Protein AF-A0A730Q373-F1 (afdb_monomer_lite)

Structure (mmCIF, N/CA/C/O backbone):
data_AF-A0A730Q373-F1
#
_entry.id   AF-A0A730Q373-F1
#
loop_
_atom_site.group_PDB
_atom_site.id
_atom_site.type_symbol
_atom_site.label_atom_id
_atom_site.label_alt_id
_atom_site.label_comp_id
_atom_site.label_asym_id
_atom_site.label_entity_id
_atom_site.label_seq_id
_atom_site.pdbx_PDB_ins_code
_atom_site.Cartn_x
_atom_site.Cartn_y
_atom_site.Cartn_z
_atom_site.occupancy
_atom_site.B_iso_or_equiv
_atom_site.auth_seq_id
_atom_site.auth_comp_id
_atom_site.auth_asym_id
_atom_site.auth_atom_id
_atom_site.pdbx_PDB_model_num
ATOM 1 N N . MET A 1 1 ? 72.637 -16.470 -20.684 1.00 39.53 1 MET A N 1
ATOM 2 C CA . MET A 1 1 ? 71.348 -16.814 -21.322 1.00 39.53 1 MET A CA 1
ATOM 3 C C . MET A 1 1 ? 71.436 -16.464 -22.796 1.00 39.53 1 MET A C 1
ATOM 5 O O . MET A 1 1 ? 71.864 -15.363 -23.121 1.00 39.53 1 MET A O 1
ATOM 9 N N . SER A 1 2 ? 71.144 -17.442 -23.652 1.00 36.78 2 SER A N 1
ATOM 10 C CA . SER A 1 2 ? 71.250 -17.362 -25.112 1.00 36.78 2 SER A CA 1
ATOM 11 C C . SER A 1 2 ? 70.284 -16.313 -25.678 1.00 36.78 2 SER A C 1
ATOM 13 O O . SER A 1 2 ? 69.115 -16.296 -25.301 1.00 36.78 2 SER A O 1
ATOM 15 N N . LYS A 1 3 ? 70.794 -15.424 -26.538 1.00 35.88 3 LYS A N 1
ATOM 16 C CA . LYS A 1 3 ? 70.075 -14.342 -27.230 1.00 35.88 3 LYS A CA 1
ATOM 17 C C . LYS A 1 3 ? 69.963 -14.690 -28.706 1.00 35.88 3 LYS A C 1
ATOM 19 O O . LYS A 1 3 ? 71.023 -14.795 -29.292 1.00 35.88 3 LYS A O 1
ATOM 24 N N . HIS A 1 4 ? 68.757 -14.767 -29.271 1.00 31.19 4 HIS A N 1
ATOM 25 C CA . HIS A 1 4 ? 68.394 -14.645 -30.703 1.00 31.19 4 HIS A CA 1
ATOM 26 C C . HIS A 1 4 ? 66.845 -14.593 -30.744 1.00 31.19 4 HIS A C 1
ATOM 28 O O . HIS A 1 4 ? 66.231 -15.303 -29.957 1.00 31.19 4 HIS A O 1
ATOM 34 N N . ASN A 1 5 ? 66.086 -13.856 -31.560 1.00 30.64 5 ASN A N 1
ATOM 35 C CA . ASN A 1 5 ? 66.277 -12.854 -32.612 1.00 30.64 5 ASN A CA 1
ATOM 36 C C . ASN A 1 5 ? 64.919 -12.134 -32.765 1.00 30.64 5 ASN A C 1
ATOM 38 O O . ASN A 1 5 ? 63.885 -12.793 -32.664 1.00 30.64 5 ASN A O 1
ATOM 42 N N . LEU A 1 6 ? 64.893 -10.840 -33.096 1.00 29.59 6 LEU A N 1
ATOM 43 C CA . LEU A 1 6 ? 63.709 -10.246 -33.725 1.00 29.59 6 LEU A CA 1
ATOM 44 C C . LEU A 1 6 ? 64.159 -9.279 -34.819 1.00 29.59 6 LEU A C 1
ATOM 46 O O . LEU A 1 6 ? 64.870 -8.308 -34.572 1.00 29.59 6 LEU A O 1
ATOM 50 N N . ILE A 1 7 ? 63.815 -9.658 -36.046 1.00 37.28 7 ILE A N 1
ATOM 51 C CA . ILE A 1 7 ? 64.169 -8.996 -37.297 1.00 37.28 7 ILE A CA 1
ATOM 52 C C . ILE A 1 7 ? 63.225 -7.805 -37.478 1.00 37.28 7 ILE A C 1
ATOM 54 O O . ILE A 1 7 ? 62.007 -7.973 -37.479 1.00 37.28 7 ILE A O 1
ATOM 58 N N . ILE A 1 8 ? 63.796 -6.612 -37.636 1.00 33.34 8 ILE A N 1
ATOM 59 C CA . ILE A 1 8 ? 63.084 -5.379 -37.986 1.00 33.34 8 ILE A CA 1
ATOM 60 C C . ILE A 1 8 ? 63.134 -5.240 -39.509 1.00 33.34 8 ILE A C 1
ATOM 62 O O . ILE A 1 8 ? 64.217 -5.132 -40.079 1.00 33.34 8 ILE A O 1
ATOM 66 N N . TYR A 1 9 ? 61.972 -5.209 -40.161 1.00 29.92 9 TYR A N 1
ATOM 67 C CA . TYR A 1 9 ? 61.851 -4.758 -41.546 1.00 29.92 9 TYR A CA 1
ATOM 68 C C . TYR A 1 9 ? 61.413 -3.293 -41.557 1.00 29.92 9 TYR A C 1
ATOM 70 O O . TYR A 1 9 ? 60.279 -2.969 -41.214 1.00 29.92 9 TYR A O 1
ATOM 78 N N . SER A 1 10 ? 62.328 -2.409 -41.954 1.00 33.03 10 SER A N 1
ATOM 79 C CA . SER A 1 10 ? 62.002 -1.055 -42.393 1.00 33.03 10 SER A CA 1
ATOM 80 C C . SER A 1 10 ? 61.638 -1.079 -43.875 1.00 33.03 10 SER A C 1
ATOM 82 O O . SER A 1 10 ? 62.412 -1.614 -44.669 1.00 33.03 10 SER A O 1
ATOM 84 N N . LEU A 1 11 ? 60.560 -0.407 -44.270 1.00 32.47 11 LEU A N 1
ATOM 85 C CA . LEU A 1 11 ? 60.470 0.167 -45.609 1.00 32.47 11 LEU A CA 1
ATOM 86 C C . LEU A 1 11 ? 59.965 1.608 -45.497 1.00 32.47 11 LEU A C 1
ATOM 88 O O . LEU A 1 11 ? 58.827 1.858 -45.109 1.00 32.47 11 LEU A O 1
ATOM 92 N N . LEU A 1 12 ? 60.864 2.542 -45.817 1.00 33.34 12 LEU A N 1
ATOM 93 C CA . LEU A 1 12 ? 60.546 3.921 -46.169 1.00 33.34 12 LEU A CA 1
ATOM 94 C C . LEU A 1 12 ? 59.634 3.937 -47.398 1.00 33.34 12 LEU A C 1
ATOM 96 O O . LEU A 1 12 ? 59.915 3.200 -48.338 1.00 33.34 12 LEU A O 1
ATOM 100 N N . LEU A 1 13 ? 58.676 4.865 -47.452 1.00 34.31 13 LEU A N 1
ATOM 101 C CA . LEU A 1 13 ? 58.232 5.482 -48.704 1.00 34.31 13 LEU A CA 1
ATOM 102 C C . LEU A 1 13 ? 57.743 6.915 -48.449 1.00 34.31 13 LEU A C 1
ATOM 104 O O . LEU A 1 13 ? 57.176 7.236 -47.408 1.00 34.31 13 LEU A O 1
ATOM 108 N N . ALA A 1 14 ? 58.101 7.767 -49.402 1.00 34.19 14 ALA A N 1
ATOM 109 C CA . ALA A 1 14 ? 58.243 9.211 -49.327 1.00 34.19 14 ALA A CA 1
ATOM 110 C C . ALA A 1 14 ? 56.925 10.000 -49.262 1.00 34.19 14 ALA A C 1
ATOM 112 O O . ALA A 1 14 ? 55.920 9.629 -49.863 1.00 34.19 14 ALA A O 1
ATOM 113 N N . ALA A 1 15 ? 56.984 11.151 -48.588 1.00 36.12 15 ALA A N 1
ATOM 114 C CA . ALA A 1 15 ? 55.964 12.188 -48.629 1.00 36.12 15 ALA A CA 1
ATOM 115 C C . ALA A 1 15 ? 56.022 12.954 -49.962 1.00 36.12 15 ALA A C 1
ATOM 117 O O . ALA A 1 15 ? 57.090 13.408 -50.373 1.00 36.12 15 ALA A O 1
ATOM 118 N N . VAL A 1 16 ? 54.866 13.150 -50.597 1.00 37.00 16 VAL A N 1
ATOM 119 C CA . VAL A 1 16 ? 54.674 14.125 -51.679 1.00 37.00 16 VAL A CA 1
ATOM 120 C C . VAL A 1 16 ? 53.566 15.084 -51.235 1.00 37.00 16 VAL A C 1
ATOM 122 O O . VAL A 1 16 ? 52.474 14.613 -50.912 1.00 37.00 16 VAL A O 1
ATOM 125 N N . PRO A 1 17 ? 53.802 16.407 -51.178 1.00 36.94 17 PRO A N 1
ATOM 126 C CA . PRO A 1 17 ? 52.740 17.366 -50.916 1.00 36.94 17 PRO A CA 1
ATOM 127 C C . PRO A 1 17 ? 51.904 17.546 -52.188 1.00 36.94 17 PRO A C 1
ATOM 129 O O . PRO A 1 17 ? 52.419 17.962 -53.224 1.00 36.94 17 PRO A O 1
ATOM 132 N N . ILE A 1 18 ? 50.610 17.234 -52.115 1.00 34.47 18 ILE A N 1
ATOM 133 C CA . ILE A 1 18 ? 49.655 17.608 -53.161 1.00 34.47 18 ILE A CA 1
ATOM 134 C C . ILE A 1 18 ? 49.124 18.993 -52.793 1.00 34.47 18 ILE A C 1
ATOM 136 O O . ILE A 1 18 ? 48.268 19.139 -51.923 1.00 34.47 18 ILE A O 1
ATOM 140 N N . SER A 1 19 ? 49.681 20.017 -53.430 1.00 36.34 19 SER A N 1
ATOM 141 C CA . SER A 1 19 ? 49.169 21.384 -53.394 1.00 36.34 19 SER A CA 1
ATOM 142 C C . SER A 1 19 ? 47.856 21.438 -54.176 1.00 36.34 19 SER A C 1
ATOM 144 O O . SER A 1 19 ? 47.853 21.183 -55.379 1.00 36.34 19 SER A O 1
ATOM 146 N N . VAL A 1 20 ? 46.745 21.784 -53.525 1.00 34.41 20 VAL A N 1
ATOM 147 C CA . VAL A 1 20 ? 45.500 22.131 -54.224 1.00 34.41 20 VAL A CA 1
ATOM 148 C C . VAL A 1 20 ? 45.432 23.652 -54.320 1.00 34.41 20 VAL A C 1
ATOM 150 O O . VAL A 1 20 ? 45.355 24.345 -53.308 1.00 34.41 20 VAL A O 1
ATOM 153 N N . SER A 1 21 ? 45.523 24.151 -55.554 1.00 31.95 21 SER A N 1
ATOM 154 C CA . SER A 1 21 ? 45.349 25.561 -55.904 1.00 31.95 21 SER A CA 1
ATOM 155 C C . SER A 1 21 ? 43.896 25.972 -55.672 1.00 31.95 21 SER A C 1
ATOM 157 O O . SER A 1 21 ? 42.985 25.336 -56.201 1.00 31.95 21 SER A O 1
ATOM 159 N N . ALA A 1 22 ? 43.675 27.026 -54.888 1.00 35.75 22 ALA A N 1
ATOM 160 C CA . ALA A 1 22 ? 42.390 27.703 -54.800 1.00 35.75 22 ALA A CA 1
ATOM 161 C C . ALA A 1 22 ? 42.403 28.879 -55.784 1.00 35.75 22 ALA A C 1
ATOM 163 O O . ALA A 1 22 ? 42.869 29.964 -55.445 1.00 35.75 22 ALA A O 1
ATOM 164 N N . ASP A 1 23 ? 41.903 28.660 -57.002 1.00 30.81 23 ASP A N 1
ATOM 165 C CA . ASP A 1 23 ? 41.623 29.756 -57.927 1.00 30.81 23 ASP A CA 1
ATOM 166 C C . ASP A 1 23 ? 40.300 30.420 -57.540 1.00 30.81 23 ASP A C 1
ATOM 168 O O . ASP A 1 23 ? 39.210 29.856 -57.661 1.00 30.81 23 ASP A O 1
ATOM 172 N N . SER A 1 24 ? 40.410 31.651 -57.052 1.00 37.41 24 SER A N 1
ATOM 173 C CA . SER A 1 24 ? 39.290 32.555 -56.840 1.00 37.41 24 SER A CA 1
ATOM 174 C C . SER A 1 24 ? 38.802 33.102 -58.182 1.00 37.41 24 SER A C 1
ATOM 176 O O . SER A 1 24 ? 39.484 33.913 -58.808 1.00 37.41 24 SER A O 1
ATOM 178 N N . SER A 1 25 ? 37.588 32.743 -58.594 1.00 32.78 25 SER A N 1
ATOM 179 C CA . SER A 1 25 ? 36.822 33.578 -59.519 1.00 32.78 25 SER A CA 1
ATOM 180 C C . SER A 1 25 ? 35.356 33.626 -59.100 1.00 32.78 25 SER A C 1
ATOM 182 O O . SER A 1 25 ? 34.626 32.639 -59.081 1.00 32.78 25 SER A O 1
ATOM 184 N N . THR A 1 26 ? 34.941 34.817 -58.687 1.00 41.09 26 THR A N 1
ATOM 185 C CA . THR A 1 26 ? 33.552 35.204 -58.477 1.00 41.09 26 THR A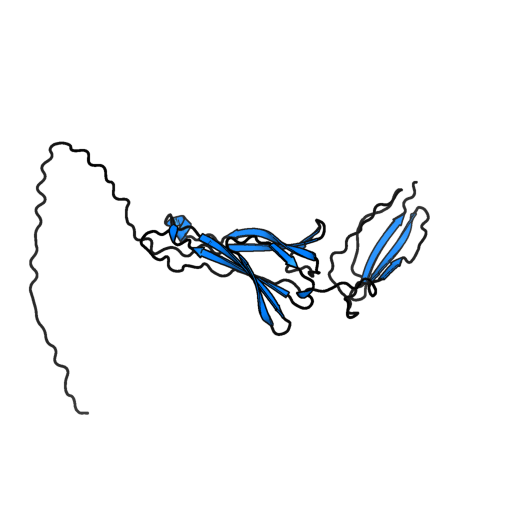 CA 1
ATOM 186 C C . THR A 1 26 ? 32.884 35.409 -59.830 1.00 41.09 26 THR A C 1
ATOM 188 O O . THR A 1 26 ? 33.284 36.314 -60.559 1.00 41.09 26 THR A O 1
ATOM 191 N N . THR A 1 27 ? 31.852 34.631 -60.157 1.00 34.78 27 THR A N 1
ATOM 192 C CA . THR A 1 27 ? 30.694 35.094 -60.947 1.00 34.78 27 THR A CA 1
ATOM 193 C C . THR A 1 27 ? 29.523 34.101 -60.869 1.00 34.78 27 THR A C 1
ATOM 195 O O . THR A 1 27 ? 29.624 32.956 -61.286 1.00 34.78 27 THR A O 1
ATOM 198 N N . SER A 1 28 ? 28.395 34.618 -60.370 1.00 32.25 28 SER A N 1
ATOM 199 C CA . SER A 1 28 ? 27.025 34.352 -60.842 1.00 32.25 28 SER A CA 1
ATOM 200 C C . SER A 1 28 ? 26.337 33.008 -60.534 1.00 32.25 28 SER A C 1
ATOM 202 O O . SER A 1 28 ? 26.350 32.070 -61.318 1.00 32.25 28 SER A O 1
ATOM 204 N N . ALA A 1 29 ? 25.608 33.027 -59.413 1.00 42.91 29 ALA A N 1
ATOM 205 C CA . ALA A 1 29 ? 24.227 32.560 -59.225 1.00 42.91 29 ALA A CA 1
ATOM 206 C C . ALA A 1 29 ? 23.748 31.277 -59.943 1.00 42.91 29 ALA A C 1
ATOM 208 O O . ALA A 1 29 ? 23.278 31.315 -61.077 1.00 42.91 29 ALA A O 1
ATOM 209 N N . ALA A 1 30 ? 23.649 30.194 -59.169 1.00 33.09 30 ALA A N 1
ATOM 210 C CA . ALA A 1 30 ? 22.553 29.237 -59.284 1.00 33.09 30 ALA A CA 1
ATOM 211 C C . ALA A 1 30 ? 22.168 28.755 -57.879 1.00 33.09 30 ALA A C 1
ATOM 213 O O . ALA A 1 30 ? 22.944 28.113 -57.175 1.00 33.09 30 ALA A O 1
ATOM 214 N N . THR A 1 31 ? 20.965 29.127 -57.461 1.00 44.09 31 THR A N 1
ATOM 215 C CA . THR A 1 31 ? 20.289 28.666 -56.254 1.00 44.09 31 THR A CA 1
ATOM 216 C C . THR A 1 31 ? 20.167 27.144 -56.299 1.00 44.09 31 THR A C 1
ATOM 218 O O . THR A 1 31 ? 19.341 26.615 -57.036 1.00 44.09 31 THR A O 1
ATOM 221 N N . VAL A 1 32 ? 20.966 26.429 -55.509 1.00 35.38 32 VAL A N 1
ATOM 222 C CA . VAL A 1 32 ? 20.708 25.021 -55.192 1.00 35.38 32 VAL A CA 1
ATOM 223 C C . VAL A 1 32 ? 20.712 24.903 -53.682 1.00 35.38 32 VAL A C 1
ATOM 225 O O . VAL A 1 32 ? 21.749 24.842 -53.026 1.00 35.38 32 VAL A O 1
ATOM 228 N N . GLY A 1 33 ? 19.502 24.964 -53.132 1.00 43.38 33 GLY A N 1
ATOM 229 C CA . GLY A 1 33 ? 19.251 24.640 -51.746 1.00 43.38 33 GLY A CA 1
ATOM 230 C C . GLY A 1 33 ? 19.609 23.185 -51.500 1.00 43.38 33 GLY A C 1
ATOM 231 O O . GLY A 1 33 ? 18.950 22.290 -52.010 1.00 43.38 33 GLY A O 1
ATOM 232 N N . MET A 1 34 ? 20.640 22.966 -50.702 1.00 39.22 34 MET A N 1
ATOM 233 C CA . MET A 1 34 ? 20.698 21.844 -49.781 1.00 39.22 34 MET A CA 1
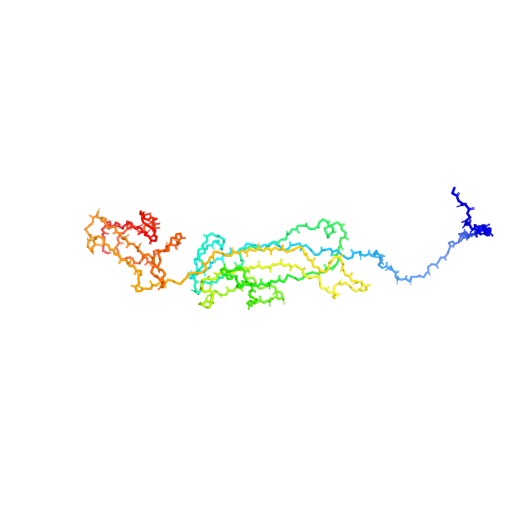ATOM 234 C C . MET A 1 34 ? 21.734 22.218 -48.730 1.00 39.22 34 MET A C 1
ATOM 236 O O . MET A 1 34 ? 22.914 21.901 -48.845 1.00 39.22 34 MET A O 1
ATOM 240 N N . PHE A 1 35 ? 21.302 22.966 -47.713 1.00 35.03 35 PHE A N 1
ATOM 241 C CA . PHE A 1 35 ? 22.013 22.910 -46.445 1.00 35.03 35 PHE A CA 1
ATOM 242 C C . PHE A 1 35 ? 21.862 21.469 -45.971 1.00 35.03 35 PHE A C 1
ATOM 244 O O . PHE A 1 35 ? 20.800 21.083 -45.486 1.00 35.03 35 PHE A O 1
ATOM 251 N N . SER A 1 36 ? 22.888 20.650 -46.196 1.00 37.78 36 SER A N 1
ATOM 252 C CA . SER A 1 36 ? 23.023 19.393 -45.476 1.00 37.78 36 SER A CA 1
ATOM 253 C C . SER A 1 36 ? 22.862 19.726 -43.992 1.00 37.78 36 SER A C 1
ATOM 255 O O . SER A 1 36 ? 23.576 20.614 -43.509 1.00 37.78 36 SER A O 1
ATOM 257 N N . PRO A 1 37 ? 21.935 19.079 -43.263 1.00 44.06 37 PRO A N 1
ATOM 258 C CA . PRO A 1 37 ? 21.942 19.177 -41.815 1.00 44.06 37 PRO A CA 1
ATOM 259 C C . PRO A 1 37 ? 23.350 18.790 -41.356 1.00 44.06 37 PRO A C 1
ATOM 261 O O . PRO A 1 37 ? 23.926 17.869 -41.948 1.00 44.06 37 PRO A O 1
ATOM 264 N N . PRO A 1 38 ? 23.946 19.467 -40.363 1.00 43.09 38 PRO A N 1
ATOM 265 C CA . PRO A 1 38 ? 25.192 18.984 -39.805 1.00 43.09 38 PRO A CA 1
ATOM 266 C C . PRO A 1 38 ? 24.934 17.563 -39.298 1.00 43.09 38 PRO A C 1
ATOM 268 O O . PRO A 1 38 ? 24.249 17.363 -38.300 1.00 43.09 38 PRO A O 1
ATOM 271 N N . THR A 1 39 ? 25.463 16.561 -39.999 1.00 48.16 39 THR A N 1
ATOM 272 C CA . THR A 1 39 ? 25.640 15.214 -39.463 1.00 48.16 39 THR A CA 1
ATOM 273 C C . THR A 1 39 ? 26.757 15.302 -38.436 1.00 48.16 39 THR A C 1
ATOM 275 O O . THR A 1 39 ? 27.889 14.894 -38.690 1.00 48.16 39 THR A O 1
ATOM 278 N N . ALA A 1 40 ? 26.463 15.909 -37.289 1.00 46.19 40 ALA A N 1
ATOM 279 C CA . ALA A 1 40 ? 27.188 15.572 -36.085 1.00 46.19 40 ALA A CA 1
ATOM 280 C C . ALA A 1 40 ? 26.736 14.147 -35.730 1.00 46.19 40 ALA A C 1
ATOM 282 O O . ALA A 1 40 ? 25.534 13.929 -35.562 1.00 46.19 40 ALA A O 1
ATOM 283 N N . PRO A 1 41 ? 27.637 13.153 -35.696 1.00 44.59 41 PRO A N 1
ATOM 284 C CA . PRO A 1 41 ? 27.272 11.837 -35.208 1.00 44.59 41 PRO A CA 1
ATOM 285 C C . PRO A 1 41 ? 26.920 11.991 -33.725 1.00 44.59 41 PRO A C 1
ATOM 287 O O . PRO A 1 41 ? 27.812 12.177 -32.898 1.00 44.59 41 PRO A O 1
ATOM 290 N N . SER A 1 42 ? 25.626 11.968 -33.397 1.00 50.09 42 SER A N 1
ATOM 291 C CA . SER A 1 42 ? 25.191 11.748 -32.020 1.00 50.09 42 SER A CA 1
ATOM 292 C C . SER A 1 42 ? 25.697 10.361 -31.632 1.00 50.09 42 SER A C 1
ATOM 294 O O . SER A 1 42 ? 25.291 9.350 -32.210 1.00 50.09 42 SER A O 1
ATOM 296 N N . VAL A 1 43 ? 26.657 10.304 -30.711 1.00 53.53 43 VAL A N 1
ATOM 297 C CA . VAL A 1 43 ? 26.976 9.076 -29.980 1.00 53.53 43 VAL A CA 1
ATOM 298 C C . VAL A 1 43 ? 25.801 8.860 -29.035 1.00 53.53 43 VAL A C 1
ATOM 300 O O . VAL A 1 43 ? 25.830 9.368 -27.925 1.00 53.53 43 VAL A O 1
ATOM 303 N N . GLY A 1 44 ? 24.721 8.258 -29.549 1.00 56.94 44 GLY A N 1
ATOM 304 C CA . GLY A 1 44 ? 23.375 8.428 -29.001 1.00 56.94 44 GLY A CA 1
ATOM 305 C C . GLY A 1 44 ? 23.297 8.458 -27.476 1.00 56.94 44 GLY A C 1
ATOM 306 O O . GLY A 1 44 ? 23.875 7.609 -26.800 1.00 56.94 44 GLY A O 1
ATOM 307 N N . HIS A 1 45 ? 22.607 9.470 -26.959 1.00 68.12 45 HIS A N 1
ATOM 308 C CA . HIS A 1 45 ? 22.637 9.824 -25.544 1.00 68.12 45 HIS A CA 1
ATOM 309 C C . HIS A 1 45 ? 21.930 8.784 -24.668 1.00 68.12 45 HIS A C 1
ATOM 311 O O . HIS A 1 45 ? 20.945 8.160 -25.075 1.00 68.12 45 HIS A O 1
ATOM 317 N N . ARG A 1 46 ? 22.424 8.607 -23.435 1.00 75.38 46 ARG A N 1
ATOM 318 C CA . ARG A 1 46 ? 21.740 7.785 -22.432 1.00 75.38 46 ARG A CA 1
ATOM 319 C C . ARG A 1 46 ? 20.394 8.435 -22.104 1.00 75.38 46 ARG A C 1
ATOM 321 O O . ARG A 1 46 ? 20.386 9.596 -21.708 1.00 75.38 46 ARG A O 1
ATOM 328 N N . PRO A 1 47 ? 19.266 7.708 -22.168 1.00 79.75 47 PRO A N 1
ATOM 329 C CA . PRO A 1 47 ? 18.000 8.249 -21.699 1.00 79.75 47 PRO A CA 1
ATOM 330 C C . PRO A 1 47 ? 18.096 8.709 -20.244 1.00 79.75 47 PRO A C 1
ATOM 332 O O . PRO A 1 47 ? 18.639 7.990 -19.402 1.00 79.75 47 PRO A O 1
ATOM 335 N N . SER A 1 48 ? 17.514 9.872 -19.941 1.00 83.69 48 SER A N 1
ATOM 336 C CA . SER A 1 48 ? 17.373 10.356 -18.560 1.00 83.69 48 SER A CA 1
ATOM 337 C C . SER A 1 48 ? 16.759 9.284 -17.656 1.00 83.69 48 SER A C 1
ATOM 339 O O . SER A 1 48 ? 15.854 8.566 -18.083 1.00 83.69 48 SER A O 1
ATOM 341 N N . SER A 1 49 ? 17.221 9.172 -16.413 1.00 87.75 49 SER A N 1
ATOM 342 C CA . SER A 1 49 ? 16.674 8.196 -15.464 1.00 87.75 49 SER A CA 1
ATOM 343 C C . SER A 1 49 ? 15.324 8.674 -14.924 1.00 87.75 49 SER A C 1
ATOM 345 O O . SER A 1 49 ? 15.243 9.813 -14.450 1.00 87.75 49 SER A O 1
ATOM 347 N N . PRO A 1 50 ? 14.257 7.858 -14.985 1.00 89.38 50 PRO A N 1
ATOM 348 C CA . PRO A 1 50 ? 12.970 8.241 -14.425 1.00 89.38 50 PRO A CA 1
ATOM 349 C C . PRO A 1 50 ? 13.052 8.281 -12.897 1.00 89.38 50 PRO A C 1
ATOM 351 O O . PRO A 1 50 ? 13.746 7.483 -12.273 1.00 89.38 50 PRO A O 1
ATOM 354 N N . LEU A 1 51 ? 12.300 9.194 -12.295 1.00 88.69 51 LEU A N 1
ATOM 355 C CA . LEU A 1 51 ? 12.043 9.235 -10.860 1.00 88.69 51 LEU A CA 1
ATOM 356 C C . LEU A 1 51 ? 10.549 9.070 -10.635 1.00 88.69 51 LEU A C 1
ATOM 358 O O . LEU A 1 51 ? 9.732 9.562 -11.417 1.00 88.69 51 LEU A O 1
ATOM 362 N N . SER A 1 52 ? 10.184 8.398 -9.555 1.00 88.75 52 SER A N 1
ATOM 363 C CA . SER A 1 52 ? 8.784 8.297 -9.169 1.00 88.75 52 SER A CA 1
ATOM 364 C C . SER A 1 52 ? 8.620 8.020 -7.690 1.00 88.75 52 SER A C 1
ATOM 366 O O . SER A 1 52 ? 9.291 7.130 -7.158 1.00 88.75 52 SER A O 1
ATOM 368 N N . ASP A 1 53 ? 7.623 8.668 -7.108 1.00 89.06 53 ASP A N 1
ATOM 369 C CA . ASP A 1 53 ? 7.103 8.321 -5.792 1.00 89.06 53 ASP A CA 1
ATOM 370 C C . ASP A 1 53 ? 5.767 7.603 -5.945 1.00 89.06 53 ASP A C 1
ATOM 372 O O . ASP A 1 53 ? 4.989 7.917 -6.854 1.00 89.06 53 ASP A O 1
ATOM 376 N N . TYR A 1 54 ? 5.488 6.671 -5.035 1.00 92.62 54 TYR A N 1
ATOM 377 C CA . TYR A 1 54 ? 4.256 5.889 -5.019 1.00 92.62 54 TYR A CA 1
ATOM 378 C C . TYR A 1 54 ? 3.430 6.121 -3.759 1.00 92.62 54 TYR A C 1
ATOM 380 O O . TYR A 1 54 ? 3.947 6.227 -2.642 1.00 92.62 54 TYR A O 1
ATOM 388 N N . GLU A 1 55 ? 2.119 6.120 -3.949 1.00 93.94 55 GLU A N 1
ATOM 389 C CA . GLU A 1 55 ? 1.120 6.148 -2.896 1.00 93.94 55 GLU A CA 1
ATOM 390 C C . GLU A 1 55 ? 0.165 4.959 -3.016 1.00 93.94 55 GLU A C 1
ATOM 392 O O . GLU A 1 55 ? -0.068 4.409 -4.092 1.00 93.94 55 GLU A O 1
ATOM 397 N N . LEU A 1 56 ? -0.362 4.555 -1.870 1.00 93.00 56 LEU A N 1
ATOM 398 C CA . LEU A 1 56 ? -1.437 3.594 -1.718 1.00 93.00 56 LEU A CA 1
ATOM 399 C C . LEU A 1 56 ? -2.734 4.371 -1.549 1.00 93.00 56 LEU A C 1
ATOM 401 O O . LEU A 1 56 ? -2.845 5.182 -0.628 1.00 93.00 56 LEU A O 1
ATOM 405 N N . GLU A 1 57 ? -3.700 4.097 -2.414 1.00 91.19 57 GLU A N 1
ATOM 406 C CA . GLU A 1 57 ? -5.029 4.684 -2.385 1.00 91.19 57 GLU A CA 1
ATOM 407 C C . GLU A 1 57 ? -6.089 3.626 -2.058 1.00 91.19 57 GLU A C 1
ATOM 409 O O . GLU A 1 57 ? -6.138 2.556 -2.666 1.00 91.19 57 GLU A O 1
ATOM 414 N N . LEU A 1 58 ? -6.984 3.940 -1.122 1.00 87.88 58 LEU A N 1
ATOM 415 C CA . LEU A 1 58 ? -8.224 3.195 -0.908 1.00 87.88 58 LEU A CA 1
ATOM 416 C C . LEU A 1 58 ? -9.355 4.167 -0.594 1.00 87.88 58 LEU A C 1
ATOM 418 O O . LEU A 1 58 ? -9.263 4.923 0.369 1.00 87.88 58 LEU A O 1
ATOM 422 N N . ASN A 1 59 ? -10.437 4.133 -1.375 1.00 83.56 59 ASN A N 1
ATOM 423 C CA . ASN A 1 59 ? -11.616 4.985 -1.170 1.00 83.56 59 ASN A CA 1
ATOM 424 C C . ASN A 1 59 ? -11.278 6.491 -1.049 1.00 83.56 59 ASN A C 1
ATOM 426 O O . ASN A 1 59 ? -11.844 7.188 -0.209 1.00 83.56 59 ASN A O 1
ATOM 430 N N . GLY A 1 60 ? -10.334 6.989 -1.859 1.00 78.00 60 GLY A N 1
ATOM 431 C CA . GLY A 1 60 ? -9.895 8.390 -1.836 1.00 78.00 60 GLY A CA 1
ATOM 432 C C . GLY A 1 60 ? -8.976 8.764 -0.666 1.00 78.00 60 GLY A C 1
ATOM 433 O O . GLY A 1 60 ? -8.752 9.950 -0.421 1.00 78.00 60 GLY A O 1
ATOM 434 N N . VAL A 1 61 ? -8.453 7.777 0.068 1.00 79.56 61 VAL A N 1
ATOM 435 C CA . VAL A 1 61 ? -7.475 7.955 1.150 1.00 79.56 61 VAL A CA 1
ATOM 436 C C . VAL A 1 61 ? -6.102 7.524 0.678 1.00 79.56 61 VAL A C 1
ATOM 438 O O . VAL A 1 61 ? -5.962 6.410 0.187 1.00 79.56 61 VAL A O 1
ATOM 441 N N . TYR A 1 62 ? -5.100 8.370 0.911 1.00 85.44 62 TYR A N 1
ATOM 442 C CA . TYR A 1 62 ? -3.748 8.196 0.387 1.00 85.44 62 TYR A CA 1
ATOM 443 C C . TYR A 1 62 ? -2.715 8.008 1.503 1.00 85.44 62 TYR A C 1
ATOM 445 O O . TYR A 1 62 ? -2.816 8.616 2.573 1.00 85.44 62 TYR A O 1
ATOM 453 N N . GLY A 1 63 ? -1.684 7.212 1.234 1.00 85.62 63 GLY A N 1
ATOM 454 C CA . GLY A 1 63 ? -0.504 7.081 2.086 1.00 85.62 63 GLY A CA 1
ATOM 455 C C . GLY A 1 63 ? 0.724 6.645 1.296 1.00 85.62 63 GLY A C 1
ATOM 456 O O . GLY A 1 63 ? 0.606 5.883 0.345 1.00 85.62 63 GLY A O 1
ATOM 457 N N . TYR A 1 64 ? 1.917 7.111 1.671 1.00 88.25 64 TYR A N 1
ATOM 458 C CA . TYR A 1 64 ? 3.154 6.741 0.971 1.00 88.25 64 TYR A CA 1
ATOM 459 C C . TYR A 1 64 ? 3.404 5.230 1.021 1.00 88.25 64 TYR A C 1
ATOM 461 O O . TYR A 1 64 ? 3.406 4.632 2.101 1.00 88.25 64 TYR A O 1
ATOM 469 N N . ALA A 1 65 ? 3.683 4.622 -0.131 1.00 87.88 65 ALA A N 1
ATOM 470 C CA . ALA A 1 65 ? 3.809 3.171 -0.275 1.00 87.88 65 ALA A CA 1
ATOM 471 C C . ALA A 1 65 ? 4.922 2.546 0.595 1.00 87.88 65 ALA A C 1
ATOM 473 O O . ALA A 1 65 ? 4.797 1.413 1.061 1.00 87.88 65 ALA A O 1
ATOM 474 N N . GLU A 1 66 ? 5.988 3.301 0.868 1.00 86.56 66 GLU A N 1
ATOM 475 C CA . GLU A 1 66 ? 7.124 2.863 1.694 1.00 86.56 66 GLU A CA 1
ATOM 476 C C . GLU A 1 66 ? 6.847 2.925 3.202 1.00 86.56 66 GLU A C 1
ATOM 478 O O . GLU A 1 66 ? 7.550 2.295 3.999 1.00 86.56 66 GLU A O 1
ATOM 483 N N . SER A 1 67 ? 5.838 3.699 3.613 1.00 85.75 67 SER A N 1
ATOM 484 C CA . SER A 1 67 ? 5.511 3.952 5.024 1.00 85.75 67 SER A CA 1
ATOM 485 C C . SER A 1 67 ? 4.230 3.254 5.473 1.00 85.75 67 SER A C 1
ATOM 487 O O . SER A 1 67 ? 4.116 2.886 6.641 1.00 85.75 67 SER A O 1
ATOM 489 N N . TYR A 1 68 ? 3.284 3.046 4.559 1.00 86.50 68 TYR A N 1
ATOM 490 C CA . TYR A 1 68 ? 1.965 2.492 4.846 1.00 86.50 68 TYR A CA 1
ATOM 491 C C . TYR A 1 68 ? 1.923 0.994 4.552 1.00 86.50 68 TYR A C 1
ATOM 493 O O . TYR A 1 68 ? 2.609 0.503 3.658 1.00 86.50 68 TYR A O 1
ATOM 501 N N . ILE A 1 69 ? 1.121 0.258 5.325 1.00 90.25 69 ILE A N 1
ATOM 502 C CA . ILE A 1 69 ? 0.923 -1.176 5.110 1.00 90.25 69 ILE A CA 1
ATOM 503 C C . ILE A 1 69 ? -0.142 -1.367 4.021 1.00 90.25 69 ILE A C 1
ATOM 505 O O . ILE A 1 69 ? -1.297 -1.001 4.252 1.00 90.25 69 ILE A O 1
ATOM 509 N N . PRO A 1 70 ? 0.210 -1.948 2.862 1.00 92.56 70 PRO A N 1
ATOM 510 C CA . PRO A 1 70 ? -0.764 -2.250 1.828 1.00 92.56 70 PRO A CA 1
ATOM 511 C C . PRO A 1 70 ? -1.710 -3.375 2.257 1.00 92.56 70 PRO A C 1
ATOM 513 O O . PRO A 1 70 ? -1.298 -4.356 2.886 1.00 92.56 70 PRO A O 1
ATOM 516 N N . ILE A 1 71 ? -2.975 -3.252 1.863 1.00 91.56 71 ILE A N 1
ATOM 517 C CA . ILE A 1 71 ? -3.998 -4.292 2.008 1.00 91.56 71 ILE A CA 1
ATOM 518 C C . ILE A 1 71 ? -4.642 -4.578 0.645 1.00 91.56 71 ILE A C 1
ATOM 520 O O . ILE A 1 71 ? -4.664 -3.689 -0.211 1.00 91.56 71 ILE A O 1
ATOM 524 N N . PRO A 1 72 ? -5.178 -5.791 0.423 1.00 93.94 72 PRO A N 1
ATOM 525 C CA . PRO A 1 72 ? -5.892 -6.106 -0.809 1.00 93.94 72 PRO A CA 1
ATOM 526 C C . PRO A 1 72 ? -6.995 -5.094 -1.136 1.00 93.94 72 PRO A C 1
ATOM 528 O O . PRO A 1 72 ? -7.733 -4.658 -0.251 1.00 93.94 72 PRO A O 1
ATOM 531 N N . GLY A 1 73 ? -7.094 -4.730 -2.414 1.00 93.00 73 GLY A N 1
ATOM 532 C CA . GLY A 1 73 ? -8.021 -3.722 -2.932 1.00 93.00 73 GLY A CA 1
ATOM 533 C C . GLY A 1 73 ? -7.462 -2.296 -2.982 1.00 93.00 73 GLY A C 1
ATOM 534 O O . GLY A 1 73 ? -8.068 -1.450 -3.632 1.00 93.00 73 GLY A O 1
ATOM 535 N N . MET A 1 74 ? -6.313 -2.019 -2.352 1.00 94.50 74 MET A N 1
ATOM 536 C CA . MET A 1 74 ? -5.613 -0.741 -2.530 1.00 94.50 74 MET A CA 1
ATOM 537 C C . MET A 1 74 ? -5.071 -0.598 -3.955 1.00 94.50 74 MET A C 1
ATOM 539 O O . MET A 1 74 ? -4.511 -1.543 -4.513 1.00 94.50 74 MET A O 1
ATOM 543 N N . LEU A 1 75 ? -5.180 0.607 -4.508 1.00 96.00 75 LEU A N 1
ATOM 544 C CA . LEU A 1 75 ? -4.497 1.010 -5.729 1.00 96.00 75 LEU A CA 1
ATOM 545 C C . LEU A 1 75 ? -3.117 1.562 -5.357 1.00 96.00 75 LEU A C 1
ATOM 547 O O . LEU A 1 75 ? -3.013 2.562 -4.653 1.00 96.00 75 LEU A O 1
ATOM 551 N N . LEU A 1 76 ? -2.055 0.912 -5.815 1.00 95.62 76 LEU A N 1
ATOM 552 C CA . LEU A 1 76 ? -0.698 1.438 -5.748 1.00 95.62 76 LEU A CA 1
ATOM 553 C C . LEU A 1 76 ? -0.459 2.256 -7.012 1.00 95.62 76 LEU A C 1
ATOM 555 O O . LEU A 1 76 ? -0.421 1.686 -8.099 1.00 95.62 76 LEU A O 1
ATOM 559 N N . LYS A 1 77 ? -0.295 3.572 -6.883 1.00 94.75 77 LYS A N 1
ATOM 560 C CA . LYS A 1 77 ? -0.097 4.459 -8.033 1.00 94.75 77 LYS A CA 1
ATOM 561 C C . LYS A 1 77 ? 0.993 5.492 -7.804 1.00 94.75 77 LYS A C 1
ATOM 563 O O . LYS A 1 77 ? 1.318 5.806 -6.659 1.00 94.75 77 LYS A O 1
ATOM 568 N N . SER A 1 78 ? 1.559 6.038 -8.876 1.00 92.62 78 SER A N 1
ATOM 569 C CA . SER A 1 78 ? 2.528 7.121 -8.725 1.00 92.62 78 SER A CA 1
ATOM 570 C C . SER A 1 78 ? 1.844 8.425 -8.317 1.00 92.62 78 SER A C 1
ATOM 572 O O . SER A 1 78 ? 0.858 8.848 -8.918 1.00 92.62 78 SER A O 1
ATOM 574 N N . ARG A 1 79 ? 2.410 9.081 -7.303 1.00 87.50 79 ARG A N 1
ATOM 575 C CA . ARG A 1 79 ? 2.020 10.426 -6.863 1.00 87.50 79 ARG A CA 1
ATOM 576 C C . ARG A 1 79 ? 2.710 11.511 -7.685 1.00 87.50 79 ARG A C 1
ATOM 578 O O . ARG A 1 79 ? 2.136 12.562 -7.956 1.00 87.50 79 ARG A O 1
ATOM 585 N N . MET A 1 80 ? 3.972 11.278 -8.024 1.00 86.25 80 MET A N 1
ATOM 586 C CA . MET A 1 80 ? 4.817 12.222 -8.739 1.00 86.25 80 MET A CA 1
ATOM 587 C C . MET A 1 80 ? 5.735 11.443 -9.665 1.00 86.25 80 MET A C 1
ATOM 589 O O . MET A 1 80 ? 6.409 10.516 -9.221 1.00 86.25 80 MET A O 1
ATOM 593 N N . VAL A 1 81 ? 5.781 11.866 -10.925 1.00 88.88 81 VAL A N 1
ATOM 594 C CA . VAL A 1 81 ? 6.715 11.365 -11.930 1.00 88.88 81 VAL A CA 1
ATOM 595 C C . VAL A 1 81 ? 7.689 12.486 -12.259 1.00 88.88 81 VAL A C 1
ATOM 597 O O . VAL A 1 81 ? 7.291 13.623 -12.509 1.00 88.88 81 VAL A O 1
ATOM 600 N N . GLY A 1 82 ? 8.974 12.164 -12.241 1.00 86.62 82 GLY A N 1
ATOM 601 C CA . GLY A 1 82 ? 10.056 13.075 -12.570 1.00 86.62 82 GLY A CA 1
ATOM 602 C C . GLY A 1 82 ? 11.128 12.376 -13.392 1.00 86.62 82 GLY A C 1
ATOM 603 O O . GLY A 1 82 ? 10.990 11.224 -13.803 1.00 86.62 82 GLY A O 1
ATOM 604 N N . ARG A 1 83 ? 12.225 13.088 -13.622 1.00 83.56 83 ARG A N 1
ATOM 605 C CA . ARG A 1 83 ? 13.425 12.541 -14.249 1.00 83.56 83 ARG A CA 1
ATOM 606 C C . ARG A 1 83 ? 14.653 13.222 -13.676 1.00 83.56 83 ARG A C 1
ATOM 608 O O . ARG A 1 83 ? 14.600 14.403 -13.334 1.00 83.56 83 ARG A O 1
ATOM 615 N N . VAL A 1 84 ? 15.749 12.485 -13.597 1.00 82.25 84 VAL A N 1
ATOM 616 C CA . VAL A 1 84 ? 17.068 13.076 -13.387 1.00 82.25 84 VAL A CA 1
ATOM 617 C C . VAL A 1 84 ? 17.423 13.840 -14.660 1.00 82.25 84 VAL A C 1
ATOM 619 O O . VAL A 1 84 ? 17.316 13.289 -15.755 1.00 82.25 84 VAL A O 1
ATOM 622 N N . SER A 1 85 ? 17.783 15.116 -14.521 1.00 69.31 85 SER A N 1
ATOM 623 C CA . SER A 1 85 ? 18.291 15.909 -15.643 1.00 69.31 85 SER A CA 1
ATOM 624 C C . SER A 1 85 ? 19.516 15.210 -16.229 1.00 69.31 85 SER A C 1
ATOM 626 O O . SER A 1 85 ? 20.419 14.817 -15.489 1.00 69.31 85 SER A O 1
ATOM 628 N N . ASP A 1 86 ? 19.509 15.016 -17.545 1.00 65.94 86 ASP A N 1
ATOM 629 C CA . ASP A 1 86 ? 20.674 14.543 -18.277 1.00 65.94 86 ASP A CA 1
ATOM 630 C C . ASP A 1 86 ? 21.384 15.764 -18.887 1.00 65.94 86 ASP A C 1
ATOM 632 O O . ASP A 1 86 ? 20.839 16.381 -19.814 1.00 65.94 86 ASP A O 1
ATOM 636 N N . PRO A 1 87 ? 22.585 16.121 -18.391 1.00 59.28 87 PRO A N 1
ATOM 637 C CA . PRO A 1 87 ? 23.352 17.244 -18.911 1.00 59.28 87 PRO A CA 1
ATOM 638 C C . PRO A 1 87 ? 23.638 17.113 -20.404 1.00 59.28 87 PRO A C 1
ATOM 640 O O . PRO A 1 87 ? 23.772 18.132 -21.080 1.00 59.28 87 PRO A O 1
ATOM 643 N N . ASP A 1 88 ? 23.733 15.887 -20.926 1.00 60.97 88 ASP A N 1
ATOM 644 C CA . ASP A 1 88 ? 24.073 15.669 -22.321 1.00 60.97 88 ASP A CA 1
ATOM 645 C C . ASP A 1 88 ? 22.869 15.935 -23.234 1.00 60.97 88 ASP A C 1
ATOM 647 O O . ASP A 1 88 ? 22.994 16.676 -24.211 1.00 60.97 88 ASP A O 1
ATOM 651 N N . THR A 1 89 ? 21.681 15.449 -22.869 1.00 60.19 89 THR A N 1
ATOM 652 C CA . THR A 1 89 ? 20.427 15.804 -23.552 1.00 60.19 89 THR A CA 1
ATOM 653 C C . THR A 1 89 ? 20.197 17.324 -23.564 1.00 60.19 89 THR A C 1
ATOM 655 O O . THR A 1 89 ? 19.858 17.897 -24.602 1.00 60.19 89 THR A O 1
ATOM 658 N N . GLU A 1 90 ? 20.417 18.005 -22.435 1.00 61.69 90 GLU A N 1
ATOM 659 C CA . GLU A 1 90 ? 20.186 19.454 -22.311 1.00 61.69 90 GLU A CA 1
ATOM 660 C C . GLU A 1 90 ? 21.222 20.305 -23.063 1.00 61.69 90 GLU A C 1
ATOM 662 O O . GLU A 1 90 ? 20.906 21.401 -23.532 1.00 61.69 90 GLU A O 1
ATOM 667 N N . LYS A 1 91 ? 22.455 19.808 -23.206 1.00 58.16 91 LYS A N 1
ATOM 668 C CA . LYS A 1 91 ? 23.574 20.547 -23.805 1.00 58.16 91 LYS A CA 1
ATOM 669 C C . LYS A 1 91 ? 23.772 20.269 -25.293 1.00 58.16 91 LYS A C 1
ATOM 671 O O . LYS A 1 91 ? 24.214 21.167 -26.008 1.00 58.16 91 LYS A O 1
ATOM 676 N N . TYR A 1 92 ? 23.477 19.055 -25.755 1.00 60.16 92 TYR A N 1
ATOM 677 C CA . TYR A 1 92 ? 23.790 18.606 -27.116 1.00 60.16 92 TYR A CA 1
ATOM 678 C C . TYR A 1 92 ? 22.567 18.490 -28.038 1.00 60.16 92 TYR A C 1
ATOM 680 O O . TYR A 1 92 ? 22.744 18.174 -29.210 1.00 60.16 92 TYR A O 1
ATOM 688 N N . GLN A 1 93 ? 21.359 18.827 -27.556 1.00 58.09 93 GLN A N 1
ATOM 689 C CA . GLN A 1 93 ? 20.110 18.789 -28.339 1.00 58.09 93 GLN A CA 1
ATOM 690 C C . GLN A 1 93 ? 19.883 17.424 -29.011 1.00 58.09 93 GLN A C 1
ATOM 692 O O . GLN A 1 93 ? 19.596 17.335 -30.205 1.00 58.09 93 GLN A O 1
ATOM 697 N N . ALA A 1 94 ? 20.032 16.364 -28.217 1.00 62.53 94 ALA A N 1
ATOM 698 C CA . ALA A 1 94 ? 19.671 15.003 -28.588 1.00 62.53 94 ALA A CA 1
ATOM 699 C C . ALA A 1 94 ? 18.214 14.963 -29.087 1.00 62.53 94 ALA A C 1
ATOM 701 O O . ALA A 1 94 ? 17.309 15.432 -28.393 1.00 62.53 94 ALA A O 1
ATOM 702 N N . ASN A 1 95 ? 17.986 14.423 -30.286 1.00 67.25 95 ASN A N 1
ATOM 703 C CA . ASN A 1 95 ? 16.638 14.263 -30.850 1.00 67.25 95 ASN A CA 1
ATOM 704 C C . ASN A 1 95 ? 16.022 12.898 -30.495 1.00 67.25 95 ASN A C 1
ATOM 706 O O . ASN A 1 95 ? 14.863 12.640 -30.824 1.00 67.25 95 ASN A O 1
ATOM 710 N N . GLU A 1 96 ? 16.791 12.026 -29.848 1.00 74.31 96 GLU A N 1
ATOM 711 C CA . GLU A 1 96 ? 16.358 10.723 -29.375 1.00 74.31 96 GLU A CA 1
ATOM 712 C C . GLU A 1 96 ? 15.251 10.877 -28.326 1.00 74.31 96 GLU A C 1
ATOM 714 O O . GLU A 1 96 ? 15.415 11.535 -27.297 1.00 74.31 96 GLU A O 1
ATOM 719 N N . THR A 1 97 ? 14.114 10.232 -28.565 1.00 80.94 97 THR A N 1
ATOM 720 C CA . THR A 1 97 ? 13.046 10.107 -27.574 1.00 80.94 97 THR A CA 1
ATOM 721 C C . THR A 1 97 ? 13.217 8.816 -26.789 1.00 80.94 97 THR A C 1
ATOM 723 O O . THR A 1 97 ? 13.864 7.865 -27.236 1.00 80.94 97 THR A O 1
ATOM 726 N N . ALA A 1 98 ? 12.648 8.778 -25.590 1.00 85.62 98 ALA A N 1
ATOM 727 C CA . ALA A 1 98 ? 12.631 7.582 -24.771 1.00 85.62 98 ALA A CA 1
ATOM 728 C C . ALA A 1 98 ? 11.266 7.406 -24.113 1.00 85.62 98 ALA A C 1
ATOM 730 O O . ALA A 1 98 ? 10.607 8.378 -23.737 1.00 85.62 98 ALA A O 1
ATOM 731 N N . THR A 1 99 ? 10.886 6.147 -23.930 1.00 91.44 99 THR A N 1
ATOM 732 C CA . THR A 1 99 ? 9.633 5.753 -23.295 1.00 91.44 99 THR A CA 1
ATOM 733 C C . THR A 1 99 ? 9.923 5.077 -21.961 1.00 91.44 99 THR A C 1
ATOM 735 O O . THR A 1 99 ? 10.715 4.131 -21.905 1.00 91.44 99 THR A O 1
ATOM 738 N N . THR A 1 100 ? 9.250 5.514 -20.893 1.00 93.88 100 THR A N 1
ATOM 739 C CA . THR A 1 100 ? 9.362 4.858 -19.587 1.00 93.88 100 THR A CA 1
ATOM 740 C C . THR A 1 100 ? 8.723 3.478 -19.611 1.00 93.88 100 THR A C 1
ATOM 742 O O . THR A 1 100 ? 7.566 3.317 -20.008 1.00 93.88 100 THR A O 1
ATOM 745 N N . VAL A 1 101 ? 9.468 2.498 -19.119 1.00 95.75 101 VAL A N 1
ATOM 746 C CA . VAL A 1 101 ? 9.011 1.144 -18.831 1.00 95.75 101 VAL A CA 1
ATOM 747 C C . VAL A 1 101 ? 8.892 0.983 -17.327 1.00 95.75 101 VAL A C 1
ATOM 749 O O . VAL A 1 101 ? 9.761 1.445 -16.584 1.00 95.75 101 VAL A O 1
ATOM 752 N N . CYS A 1 102 ? 7.835 0.309 -16.884 1.00 95.50 102 CYS A N 1
ATOM 753 C CA . CYS A 1 102 ? 7.752 -0.171 -15.515 1.00 95.50 102 CYS A CA 1
ATOM 754 C C . CYS A 1 102 ? 7.461 -1.658 -15.443 1.00 95.50 102 CYS A C 1
ATOM 756 O O . CYS A 1 102 ? 6.658 -2.188 -16.213 1.00 95.50 102 CYS A O 1
ATOM 758 N N . THR A 1 103 ? 8.110 -2.304 -14.481 1.00 96.94 103 THR A N 1
ATOM 759 C CA . THR A 1 103 ? 7.844 -3.688 -14.117 1.00 96.94 103 THR A CA 1
ATOM 760 C C . THR A 1 103 ? 7.504 -3.758 -12.635 1.00 96.94 103 THR A C 1
ATOM 762 O O . THR A 1 103 ? 8.217 -3.219 -11.786 1.00 96.94 103 THR A O 1
ATOM 765 N N . TYR A 1 104 ? 6.398 -4.425 -12.334 1.00 96.75 104 TYR A N 1
ATOM 766 C CA . TYR A 1 104 ? 5.927 -4.716 -10.992 1.00 96.75 104 TYR A CA 1
ATOM 767 C C . TYR A 1 104 ? 6.261 -6.164 -10.668 1.00 96.75 104 TYR A C 1
ATOM 769 O O . TYR A 1 104 ? 5.915 -7.070 -11.428 1.00 96.75 104 TYR A O 1
ATOM 777 N N . TYR A 1 105 ? 6.882 -6.388 -9.519 1.00 97.69 105 TYR A N 1
ATOM 778 C CA . TYR A 1 105 ? 7.238 -7.708 -9.029 1.00 97.69 105 TYR A CA 1
ATOM 779 C C . TYR A 1 105 ? 6.571 -7.978 -7.691 1.00 97.69 105 TYR A C 1
ATOM 781 O O . TYR A 1 105 ? 6.502 -7.110 -6.819 1.00 97.69 105 TYR A O 1
ATOM 789 N N . ARG A 1 106 ? 6.148 -9.223 -7.504 1.00 97.69 106 ARG A N 1
ATOM 790 C CA . ARG A 1 106 ? 5.850 -9.793 -6.199 1.00 97.69 106 ARG A CA 1
ATOM 791 C C . ARG A 1 106 ? 7.154 -10.272 -5.577 1.00 97.69 106 ARG A C 1
ATOM 793 O O . ARG A 1 106 ? 7.826 -11.112 -6.169 1.00 97.69 106 ARG A O 1
ATOM 800 N N . VAL A 1 107 ? 7.493 -9.751 -4.403 1.00 97.69 107 VAL A N 1
ATOM 801 C CA . VAL A 1 107 ? 8.686 -10.139 -3.642 1.00 97.69 107 VAL A CA 1
ATOM 802 C C . VAL A 1 107 ? 8.266 -10.955 -2.429 1.00 97.69 107 VAL A C 1
ATOM 804 O O . VAL A 1 107 ? 7.574 -10.464 -1.528 1.00 97.69 107 VAL A O 1
ATOM 807 N N . GLU A 1 108 ? 8.661 -12.220 -2.417 1.00 96.56 108 GLU A N 1
ATOM 808 C CA . GLU A 1 108 ? 8.295 -13.173 -1.375 1.00 96.56 108 GLU A CA 1
ATOM 809 C C . GLU A 1 108 ? 9.101 -12.964 -0.079 1.00 96.56 108 GLU A C 1
ATOM 811 O O . GLU A 1 108 ? 9.820 -11.983 0.110 1.00 96.56 108 GLU A O 1
ATOM 816 N N . LYS A 1 109 ? 8.923 -13.846 0.912 1.00 93.12 109 LYS A N 1
ATOM 817 C CA . LYS A 1 109 ? 9.698 -13.791 2.168 1.00 93.12 109 LYS A CA 1
ATOM 818 C C . LYS A 1 109 ? 11.156 -14.220 2.008 1.00 93.12 109 LYS A C 1
ATOM 820 O O . LYS A 1 109 ? 11.967 -13.825 2.836 1.00 93.12 109 LYS A O 1
ATOM 825 N N . ASP A 1 110 ? 11.446 -15.039 1.006 1.00 95.19 110 ASP A N 1
ATOM 826 C CA . ASP A 1 110 ? 12.782 -15.525 0.654 1.00 95.19 110 ASP A CA 1
ATOM 827 C C . ASP A 1 110 ? 13.480 -14.628 -0.384 1.00 95.19 110 ASP A C 1
ATOM 829 O O . ASP A 1 110 ? 14.474 -15.035 -0.979 1.00 95.19 110 ASP A O 1
ATOM 833 N N . ASP A 1 111 ? 12.939 -13.424 -0.608 1.00 93.19 111 ASP A N 1
ATOM 834 C CA . ASP A 1 111 ? 13.389 -12.437 -1.593 1.00 93.19 111 ASP A CA 1
ATOM 835 C C . ASP A 1 111 ? 13.332 -12.913 -3.058 1.00 93.19 111 ASP A C 1
ATOM 837 O O . ASP A 1 111 ? 13.840 -12.234 -3.957 1.00 93.19 111 ASP A O 1
ATOM 841 N N . SER A 1 112 ? 12.658 -14.038 -3.335 1.00 96.38 112 SER A N 1
ATOM 842 C CA . SER A 1 112 ? 12.329 -14.423 -4.706 1.00 96.38 112 SER A CA 1
ATOM 843 C C . SER A 1 112 ? 11.364 -13.412 -5.329 1.00 96.38 112 SER A C 1
ATOM 845 O O . SER A 1 112 ? 10.457 -12.888 -4.673 1.00 96.38 112 SER A O 1
ATOM 847 N N . GLN A 1 113 ? 11.599 -13.098 -6.605 1.00 96.69 113 GLN A N 1
ATOM 848 C CA . GLN A 1 113 ? 10.839 -12.097 -7.347 1.00 96.69 113 GLN A CA 1
ATOM 849 C C . GLN A 1 113 ? 10.062 -12.759 -8.481 1.00 96.69 113 GLN A C 1
ATOM 851 O O . GLN A 1 113 ? 10.627 -13.502 -9.285 1.00 96.69 113 GLN A O 1
ATOM 856 N N . HIS A 1 114 ? 8.772 -12.451 -8.566 1.00 96.50 114 HIS A N 1
ATOM 857 C CA . HIS A 1 114 ? 7.889 -12.903 -9.635 1.00 96.50 114 HIS A CA 1
ATOM 858 C C . HIS A 1 114 ? 7.293 -11.693 -10.345 1.00 96.50 114 HIS A C 1
ATOM 860 O O . HIS A 1 114 ? 6.649 -10.865 -9.705 1.00 96.50 114 HIS A O 1
ATOM 866 N N . GLU A 1 115 ? 7.498 -11.584 -11.656 1.00 97.25 115 GLU A N 1
ATOM 867 C CA . GLU A 1 115 ? 6.888 -10.518 -12.453 1.00 97.25 115 GLU A CA 1
ATOM 868 C C . GLU A 1 115 ? 5.356 -10.621 -12.391 1.00 97.25 115 GLU A C 1
ATOM 870 O O . GLU A 1 115 ? 4.778 -11.683 -12.627 1.00 97.25 115 GLU A O 1
ATOM 875 N N . LEU A 1 116 ? 4.707 -9.511 -12.045 1.00 96.31 116 LEU A N 1
ATOM 876 C CA . LEU A 1 116 ? 3.252 -9.367 -12.016 1.00 96.31 116 LEU A CA 1
ATOM 877 C C . LEU A 1 116 ? 2.739 -8.679 -13.275 1.00 96.31 116 LEU A C 1
ATOM 879 O O . LEU A 1 116 ? 1.720 -9.075 -13.835 1.00 96.31 116 LEU A O 1
ATOM 883 N N . LEU A 1 117 ? 3.422 -7.611 -13.681 1.00 95.94 117 LEU A N 1
ATOM 884 C CA . LEU A 1 117 ? 3.003 -6.751 -14.773 1.00 95.94 117 LEU A CA 1
ATOM 885 C C . LEU A 1 117 ? 4.213 -5.993 -15.309 1.00 95.94 117 LEU A C 1
ATOM 887 O O . LEU A 1 117 ? 4.965 -5.406 -14.534 1.00 95.94 117 LEU A O 1
ATOM 891 N N . ARG A 1 118 ? 4.354 -5.949 -16.631 1.00 96.25 118 ARG A N 1
ATOM 892 C CA . ARG A 1 118 ? 5.312 -5.093 -17.328 1.00 96.25 118 ARG A CA 1
ATOM 893 C C . ARG A 1 118 ? 4.580 -4.207 -18.326 1.00 96.25 118 ARG A C 1
ATOM 895 O O . ARG A 1 118 ? 3.812 -4.706 -19.146 1.00 96.25 118 ARG A O 1
ATOM 902 N N . GLU A 1 119 ? 4.853 -2.907 -18.301 1.00 95.81 119 GLU A N 1
ATOM 903 C CA . GLU A 1 119 ? 4.182 -1.918 -19.145 1.00 95.81 119 GLU A CA 1
ATOM 904 C C . GLU A 1 119 ? 5.161 -0.984 -19.858 1.00 95.81 119 GLU A C 1
ATOM 906 O O . GLU A 1 119 ? 6.155 -0.532 -19.290 1.00 95.81 119 GLU A O 1
ATOM 911 N N . LYS A 1 120 ? 4.834 -0.666 -21.115 1.00 94.25 120 LYS A N 1
ATOM 912 C CA . 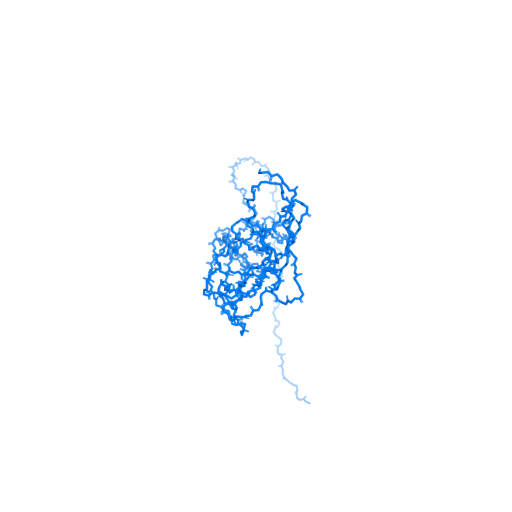LYS A 1 120 ? 5.496 0.344 -21.947 1.00 94.25 120 LYS A CA 1
ATOM 913 C C . LYS A 1 120 ? 4.442 0.977 -22.878 1.00 94.25 120 LYS A C 1
ATOM 915 O O . LYS A 1 120 ? 3.937 0.258 -23.741 1.00 94.25 120 LYS A O 1
ATOM 920 N N . PRO A 1 121 ? 4.099 2.273 -22.747 1.00 93.69 121 PRO A N 1
ATOM 921 C CA . PRO A 1 121 ? 4.533 3.195 -21.696 1.00 93.69 121 PRO A CA 1
ATOM 922 C C . PRO A 1 121 ? 4.002 2.778 -20.319 1.00 93.69 121 PRO A C 1
ATOM 924 O O . PRO A 1 121 ? 2.939 2.166 -20.217 1.00 93.69 121 PRO A O 1
ATOM 927 N N . CYS A 1 122 ? 4.745 3.115 -19.268 1.00 94.56 122 CYS A N 1
ATOM 928 C CA . CYS A 1 122 ? 4.322 2.862 -17.897 1.00 94.56 122 CYS A CA 1
ATOM 929 C C . CYS A 1 122 ? 3.023 3.609 -17.554 1.00 94.56 122 CYS A C 1
ATOM 931 O O . CYS A 1 122 ? 2.955 4.826 -17.751 1.00 94.56 122 CYS A O 1
ATOM 933 N N . LYS A 1 123 ? 2.015 2.914 -17.003 1.00 95.19 123 LYS A N 1
ATOM 934 C CA . LYS A 1 123 ? 0.795 3.566 -16.491 1.00 95.19 123 LYS A CA 1
ATOM 935 C C . LYS A 1 123 ? 0.908 4.012 -15.041 1.00 95.19 123 LYS A C 1
ATOM 937 O O . LYS A 1 123 ? 0.079 4.791 -14.588 1.00 95.19 123 LYS A O 1
ATOM 942 N N . TYR A 1 124 ? 1.953 3.569 -14.343 1.00 93.19 124 TYR A N 1
ATOM 943 C CA . TYR A 1 124 ? 2.236 3.924 -12.956 1.00 93.19 124 TYR A CA 1
ATOM 944 C C . TYR A 1 124 ? 1.131 3.511 -11.980 1.00 93.19 124 TYR A C 1
ATOM 946 O O . TYR A 1 124 ? 0.906 4.208 -10.992 1.00 93.19 124 TYR A O 1
ATOM 954 N N . GLU A 1 125 ? 0.447 2.395 -12.232 1.00 94.88 125 GLU A N 1
ATOM 955 C CA . GLU A 1 125 ? -0.646 1.923 -11.386 1.00 94.88 125 GLU A CA 1
ATOM 956 C C . GLU A 1 125 ? -0.772 0.393 -11.364 1.00 94.88 125 GLU A C 1
ATOM 958 O O . GLU A 1 125 ? -0.622 -0.280 -12.381 1.00 94.88 125 GLU A O 1
ATOM 963 N N . ILE A 1 126 ? -1.073 -0.165 -10.189 1.00 95.75 126 ILE A N 1
ATOM 964 C CA . ILE A 1 126 ? -1.425 -1.577 -10.010 1.00 95.75 126 ILE A CA 1
ATOM 965 C C . ILE A 1 126 ? -2.359 -1.749 -8.807 1.00 95.75 126 ILE A C 1
ATOM 967 O O . ILE A 1 126 ? -2.171 -1.135 -7.757 1.00 95.75 126 ILE A O 1
ATOM 971 N N . VAL A 1 127 ? -3.373 -2.604 -8.937 1.00 96.44 127 VAL A N 1
ATOM 972 C CA . VAL A 1 127 ? -4.245 -2.975 -7.812 1.00 96.44 127 VAL A CA 1
ATOM 973 C C . VAL A 1 127 ? -3.598 -4.108 -7.021 1.00 96.44 127 VAL A C 1
ATOM 975 O O . VAL A 1 127 ? -3.201 -5.124 -7.589 1.00 96.44 127 VAL A O 1
ATOM 978 N N . ILE A 1 128 ? -3.530 -3.959 -5.701 1.00 95.62 128 ILE A N 1
ATOM 979 C CA . ILE A 1 128 ? -3.016 -4.997 -4.806 1.00 95.62 128 ILE A CA 1
ATOM 980 C C . ILE A 1 128 ? -4.054 -6.114 -4.687 1.00 95.62 128 ILE A C 1
ATOM 982 O O . ILE A 1 128 ? -5.149 -5.909 -4.156 1.00 95.62 128 ILE A O 1
ATOM 986 N N . SER A 1 129 ? -3.697 -7.305 -5.166 1.00 94.69 129 SER A N 1
ATOM 987 C CA . SER A 1 129 ? -4.553 -8.492 -5.127 1.00 94.69 129 SER A CA 1
ATOM 988 C C . SER A 1 129 ? -4.446 -9.233 -3.790 1.00 94.69 129 SER A C 1
ATOM 990 O O . SER A 1 129 ? -3.455 -9.120 -3.062 1.00 94.69 129 SER A O 1
ATOM 992 N N . GLU A 1 130 ? -5.448 -10.060 -3.483 1.00 94.19 130 GLU A N 1
ATOM 993 C CA . GLU A 1 130 ? -5.364 -11.017 -2.375 1.00 94.19 130 GLU A CA 1
ATOM 994 C C . GLU A 1 130 ? -4.221 -12.028 -2.560 1.00 94.19 130 GLU A C 1
ATOM 996 O O . GLU A 1 130 ? -3.591 -12.417 -1.578 1.00 94.19 130 GLU A O 1
ATOM 1001 N N . ASP A 1 131 ? -3.873 -12.376 -3.801 1.00 94.06 131 ASP A N 1
ATOM 1002 C CA . ASP A 1 131 ? -2.765 -13.295 -4.120 1.00 94.06 131 ASP A CA 1
ATOM 1003 C C . ASP A 1 131 ? -1.379 -12.718 -3.794 1.00 94.06 131 ASP A C 1
ATOM 1005 O O . ASP A 1 131 ? -0.351 -13.390 -3.920 1.00 94.06 131 ASP A O 1
ATOM 1009 N N . ASN A 1 132 ? -1.326 -11.440 -3.417 1.00 94.69 132 ASN A N 1
ATOM 1010 C CA . ASN A 1 132 ? -0.106 -10.767 -3.000 1.00 94.69 132 ASN A CA 1
ATOM 1011 C C . ASN A 1 132 ? 0.026 -10.707 -1.466 1.00 94.69 132 ASN A C 1
ATOM 1013 O O . ASN A 1 132 ? 1.038 -10.225 -0.953 1.00 94.69 132 ASN A O 1
ATOM 1017 N N . VAL A 1 133 ? -0.954 -11.200 -0.703 1.00 94.69 133 VAL A N 1
ATOM 1018 C CA . VAL A 1 133 ? -0.895 -11.208 0.766 1.00 94.69 133 VAL A CA 1
ATOM 1019 C C . VAL A 1 133 ? 0.332 -11.974 1.254 1.00 94.69 133 VAL A C 1
ATOM 1021 O O . VAL A 1 133 ? 0.613 -13.091 0.834 1.00 94.69 133 VAL A O 1
ATOM 1024 N N . GLY A 1 134 ? 1.070 -11.366 2.181 1.00 93.25 134 GLY A N 1
ATOM 1025 C CA . GLY A 1 134 ? 2.303 -11.927 2.716 1.00 93.25 134 GLY A CA 1
ATOM 1026 C C . GLY A 1 134 ? 3.546 -11.627 1.881 1.00 93.25 134 GLY A C 1
ATOM 1027 O O . GLY A 1 134 ? 4.636 -11.907 2.375 1.00 93.25 134 GLY A O 1
ATOM 1028 N N . SER A 1 135 ? 3.421 -11.001 0.710 1.00 96.38 135 SER A N 1
ATOM 1029 C CA . SER A 1 135 ? 4.529 -10.542 -0.143 1.00 96.38 135 SER A CA 1
ATOM 1030 C C . SER A 1 135 ? 4.681 -9.012 -0.088 1.00 96.38 135 SER A C 1
ATOM 1032 O O . SER A 1 135 ? 3.900 -8.330 0.580 1.00 96.38 135 SER A O 1
ATOM 1034 N N . LYS A 1 136 ? 5.703 -8.459 -0.740 1.00 97.06 136 LYS A N 1
ATOM 1035 C CA . LYS A 1 136 ? 5.821 -7.020 -1.027 1.00 97.06 136 LYS A CA 1
ATOM 1036 C C . LYS A 1 136 ? 5.661 -6.795 -2.528 1.00 97.06 136 LYS A C 1
ATOM 1038 O O . LYS A 1 136 ? 5.873 -7.721 -3.307 1.00 97.06 136 LYS A O 1
ATOM 1043 N N . ILE A 1 137 ? 5.341 -5.571 -2.932 1.00 97.25 137 ILE A N 1
ATOM 1044 C CA . ILE A 1 137 ? 5.416 -5.169 -4.337 1.00 97.25 137 ILE A CA 1
ATOM 1045 C C . ILE A 1 137 ? 6.688 -4.354 -4.524 1.00 97.25 137 ILE A C 1
ATOM 1047 O O . ILE A 1 137 ? 6.874 -3.334 -3.858 1.00 97.25 137 ILE A O 1
ATOM 1051 N N . ARG A 1 138 ? 7.559 -4.809 -5.423 1.00 96.50 138 ARG A N 1
ATOM 1052 C CA . ARG A 1 138 ? 8.703 -4.039 -5.910 1.00 96.50 138 ARG A CA 1
ATOM 1053 C C . ARG A 1 138 ? 8.352 -3.468 -7.268 1.00 96.50 138 ARG A C 1
ATOM 1055 O O . ARG A 1 138 ? 7.793 -4.155 -8.115 1.00 96.50 138 ARG A O 1
ATOM 1062 N N . ILE A 1 139 ? 8.684 -2.208 -7.456 1.00 95.19 139 ILE A N 1
ATOM 1063 C CA . ILE A 1 139 ? 8.442 -1.477 -8.685 1.00 95.19 139 ILE A CA 1
ATOM 1064 C C . ILE A 1 139 ? 9.794 -1.066 -9.232 1.00 95.19 139 ILE A C 1
ATOM 1066 O O . ILE A 1 139 ? 10.617 -0.531 -8.490 1.00 95.19 139 ILE A O 1
ATOM 1070 N N . GLU A 1 140 ? 10.008 -1.297 -10.517 1.00 95.25 140 GLU A N 1
ATOM 1071 C CA . GLU A 1 140 ? 11.228 -0.915 -11.211 1.00 95.25 140 GLU A CA 1
ATOM 1072 C C . GLU A 1 140 ? 10.901 -0.081 -12.439 1.00 95.25 140 GLU A C 1
ATOM 1074 O O . GLU A 1 140 ? 10.087 -0.491 -13.264 1.00 95.25 140 GLU A O 1
ATOM 1079 N N . HIS A 1 141 ? 11.546 1.077 -12.561 1.00 93.12 141 HIS A N 1
ATOM 1080 C CA . HIS A 1 141 ? 11.375 2.017 -13.658 1.00 93.12 141 HIS A CA 1
ATOM 1081 C C . HIS A 1 141 ? 12.689 2.284 -14.363 1.00 93.12 141 HIS A C 1
ATOM 1083 O O . HIS A 1 141 ? 13.713 2.524 -13.726 1.00 93.12 141 HIS A O 1
ATOM 1089 N N . TYR A 1 142 ? 12.637 2.338 -15.683 1.00 92.81 142 TYR A N 1
ATOM 1090 C CA . TYR A 1 142 ? 13.746 2.792 -16.505 1.00 92.81 142 TYR A CA 1
ATOM 1091 C C . TYR A 1 142 ? 13.203 3.306 -17.840 1.00 92.81 142 TYR A C 1
ATOM 1093 O O . TYR A 1 142 ? 12.098 2.957 -18.255 1.00 92.81 142 TYR A O 1
ATOM 1101 N N . ASN A 1 143 ? 13.964 4.157 -18.514 1.00 90.94 143 ASN A N 1
ATOM 1102 C CA . ASN A 1 143 ? 13.624 4.657 -19.838 1.00 90.94 143 ASN A CA 1
ATOM 1103 C C . ASN A 1 143 ? 14.334 3.821 -20.898 1.00 90.94 143 ASN A C 1
ATOM 1105 O O . ASN A 1 143 ? 15.530 3.566 -20.781 1.00 90.94 143 ASN A O 1
ATOM 1109 N N . GLU A 1 144 ? 13.602 3.424 -21.936 1.00 89.94 144 GLU A N 1
ATOM 1110 C CA . GLU A 1 144 ? 14.141 2.776 -23.134 1.00 89.94 144 GLU A CA 1
ATOM 1111 C C . GLU A 1 144 ? 14.119 3.769 -24.299 1.00 89.94 144 GLU A C 1
ATOM 1113 O O . GLU A 1 144 ? 13.070 4.357 -24.573 1.00 89.94 144 GLU A O 1
ATOM 1118 N N . THR A 1 145 ? 15.239 3.939 -25.007 1.00 84.12 145 THR A N 1
ATOM 1119 C CA . THR A 1 145 ? 15.300 4.795 -26.201 1.00 84.12 145 THR A CA 1
ATOM 1120 C C . THR A 1 145 ? 14.382 4.262 -27.302 1.00 84.12 145 THR A C 1
ATOM 1122 O O . THR A 1 145 ? 14.378 3.066 -27.610 1.00 84.12 145 THR A O 1
ATOM 1125 N N . ASP A 1 146 ? 13.633 5.147 -27.954 1.00 83.44 146 ASP A N 1
ATOM 1126 C CA . ASP A 1 146 ? 12.789 4.794 -29.087 1.00 83.44 146 ASP A CA 1
ATOM 1127 C C . ASP A 1 146 ? 13.644 4.742 -30.357 1.00 83.44 146 ASP A C 1
ATOM 1129 O O . ASP A 1 146 ? 14.010 5.775 -30.914 1.00 83.44 146 ASP A O 1
ATOM 1133 N N . MET A 1 147 ? 13.948 3.543 -30.861 1.00 75.00 147 MET A N 1
ATOM 1134 C CA . MET A 1 147 ? 14.847 3.365 -32.018 1.00 75.00 147 MET A CA 1
ATOM 1135 C C . MET A 1 147 ? 14.419 4.140 -33.278 1.00 75.00 147 MET A C 1
ATOM 1137 O O . MET A 1 147 ? 15.256 4.481 -34.107 1.00 75.00 147 MET A O 1
ATOM 1141 N N . VAL A 1 148 ? 13.124 4.438 -33.426 1.00 74.12 148 VAL A N 1
ATOM 1142 C CA . VAL A 1 148 ? 12.578 5.210 -34.559 1.00 74.12 148 VAL A CA 1
ATOM 1143 C C . VAL A 1 148 ? 13.012 6.682 -34.517 1.00 74.12 148 VAL A C 1
ATOM 1145 O O . VAL A 1 148 ? 13.120 7.317 -35.562 1.00 74.12 148 VAL A O 1
ATOM 1148 N N . SER A 1 149 ? 13.303 7.219 -33.329 1.00 66.75 149 SER A N 1
ATOM 1149 C CA . SER A 1 149 ? 13.783 8.596 -33.140 1.00 66.75 149 SER A CA 1
ATOM 1150 C C . SER A 1 149 ? 15.272 8.781 -33.476 1.00 66.75 149 SER A C 1
ATOM 1152 O O . SER A 1 149 ? 15.744 9.909 -33.585 1.00 66.75 149 SER A O 1
ATOM 1154 N N . ALA A 1 150 ? 15.991 7.678 -33.711 1.00 62.91 150 ALA A N 1
ATOM 1155 C CA . ALA A 1 150 ? 17.425 7.630 -33.987 1.00 62.91 150 ALA A CA 1
ATOM 1156 C C . ALA A 1 150 ? 17.737 7.025 -35.379 1.00 62.91 150 ALA A C 1
ATOM 1158 O O . ALA A 1 150 ? 18.402 5.990 -35.478 1.00 62.91 150 ALA A O 1
ATOM 1159 N N . PRO A 1 151 ? 17.250 7.608 -36.495 1.00 61.53 151 PRO A N 1
ATOM 1160 C CA . PRO A 1 151 ? 17.476 7.031 -37.816 1.00 61.53 151 PRO A CA 1
ATOM 1161 C C . PRO A 1 151 ? 18.966 7.076 -38.189 1.00 61.53 151 PRO A C 1
ATOM 1163 O O . PRO A 1 151 ? 19.561 8.144 -38.313 1.00 61.53 151 PRO A O 1
ATOM 1166 N N . GLY A 1 152 ? 19.559 5.900 -38.414 1.00 62.31 152 GLY A N 1
ATOM 1167 C CA . GLY A 1 152 ? 20.935 5.760 -38.905 1.00 62.31 152 GLY A CA 1
ATOM 1168 C C . GLY A 1 152 ? 22.001 5.481 -37.840 1.00 62.31 152 GLY A C 1
A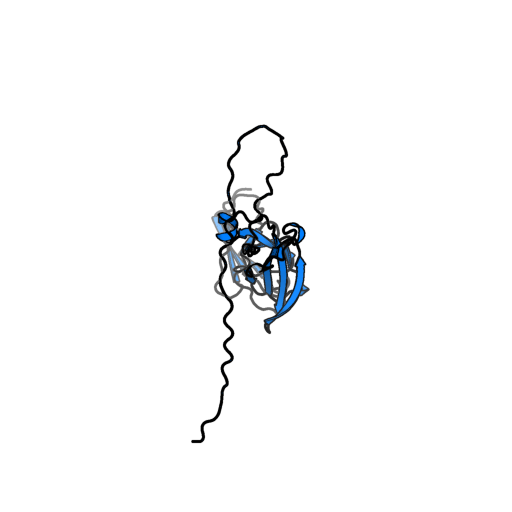TOM 1169 O O . GLY A 1 152 ? 23.172 5.374 -38.199 1.00 62.31 152 GLY A O 1
ATOM 1170 N N . TYR A 1 153 ? 21.630 5.319 -36.566 1.00 65.38 153 TYR A N 1
ATOM 1171 C CA . TYR A 1 153 ? 22.542 4.896 -35.498 1.00 65.38 153 TYR A CA 1
ATOM 1172 C C . TYR A 1 153 ? 21.816 4.085 -34.417 1.00 65.38 153 TYR A C 1
ATOM 1174 O O . TYR A 1 153 ? 20.599 4.158 -34.270 1.00 65.38 153 TYR A O 1
ATOM 1182 N N . THR A 1 154 ? 22.573 3.300 -33.650 1.00 64.38 154 THR A N 1
ATOM 1183 C CA . THR A 1 154 ? 22.066 2.615 -32.454 1.00 64.38 154 THR A CA 1
ATOM 1184 C C . THR A 1 154 ? 22.482 3.440 -31.235 1.00 64.38 154 THR A C 1
ATOM 1186 O O . THR A 1 154 ? 23.687 3.551 -31.001 1.00 64.38 154 THR A O 1
ATOM 1189 N N . PRO A 1 155 ? 21.548 4.034 -30.472 1.00 64.00 155 PRO A N 1
ATOM 1190 C CA . PRO A 1 155 ? 21.896 4.749 -29.250 1.00 64.00 155 PRO A CA 1
ATOM 1191 C C . PRO A 1 155 ? 22.544 3.794 -28.242 1.00 64.00 155 PRO A C 1
ATOM 1193 O O . PRO A 1 155 ? 22.079 2.667 -28.065 1.00 64.00 155 PRO A O 1
ATOM 1196 N N . VAL A 1 156 ? 23.631 4.218 -27.593 1.00 65.56 156 VAL A N 1
ATOM 1197 C CA . VAL A 1 156 ? 24.322 3.414 -26.577 1.00 65.56 156 VAL A CA 1
ATOM 1198 C C . VAL A 1 156 ? 24.640 4.309 -25.378 1.00 65.56 156 VAL A C 1
ATOM 1200 O O . VAL A 1 156 ? 25.500 5.178 -25.499 1.00 65.56 156 VAL A O 1
ATOM 1203 N N . PRO A 1 157 ? 24.031 4.067 -24.203 1.00 71.94 157 PRO A N 1
ATOM 1204 C CA . PRO A 1 157 ? 23.148 2.947 -23.860 1.00 71.94 157 PRO A CA 1
ATOM 1205 C C . PRO A 1 157 ? 21.689 3.150 -24.308 1.00 71.94 157 PRO A C 1
ATOM 1207 O O . PRO A 1 157 ? 21.165 4.256 -24.276 1.00 71.94 157 PRO A O 1
ATOM 1210 N N . MET A 1 158 ? 21.002 2.050 -24.640 1.00 80.50 158 MET A N 1
ATOM 1211 C CA . MET A 1 158 ? 19.572 2.058 -25.005 1.00 80.50 158 MET A CA 1
ATOM 1212 C C . MET A 1 158 ? 18.630 2.185 -23.796 1.00 80.50 158 MET A C 1
ATOM 1214 O O . MET A 1 158 ? 17.417 2.281 -23.973 1.00 80.50 158 MET A O 1
ATOM 1218 N N . VAL A 1 159 ? 19.176 2.129 -22.574 1.00 87.88 159 VAL A N 1
ATOM 1219 C CA . VAL A 1 159 ? 18.416 2.155 -21.318 1.00 87.88 159 VAL A CA 1
ATOM 1220 C C . VAL A 1 159 ? 19.028 3.111 -20.291 1.00 87.88 159 VAL A C 1
ATOM 1222 O O . VAL A 1 159 ? 20.255 3.241 -20.184 1.00 87.88 159 VAL A O 1
ATOM 1225 N N . SER A 1 160 ? 18.173 3.778 -19.517 1.00 87.69 160 SER A N 1
ATOM 1226 C CA . SER A 1 160 ? 18.585 4.633 -18.396 1.00 87.69 160 SER A CA 1
ATOM 1227 C C . SER A 1 160 ? 19.076 3.827 -17.188 1.00 87.69 160 SER A C 1
ATOM 1229 O O . SER A 1 160 ? 19.173 2.601 -17.227 1.00 87.69 160 SER A O 1
ATOM 1231 N N . GLU A 1 161 ? 19.399 4.510 -16.086 1.00 88.94 161 GLU A N 1
ATOM 1232 C CA . GLU A 1 161 ? 19.512 3.833 -14.788 1.00 88.94 161 GLU A CA 1
ATOM 1233 C C . GLU A 1 161 ? 18.136 3.405 -14.293 1.00 88.94 161 GLU A C 1
ATOM 1235 O O . GLU A 1 161 ? 17.118 4.019 -14.631 1.00 88.94 161 GLU A O 1
ATOM 1240 N N . LEU A 1 162 ? 18.144 2.329 -13.511 1.00 91.50 162 LEU A N 1
ATOM 1241 C CA . LEU A 1 162 ? 16.968 1.771 -12.874 1.00 91.50 162 LEU A CA 1
ATOM 1242 C C . LEU A 1 162 ? 16.643 2.573 -11.612 1.00 91.50 162 LEU A C 1
ATOM 1244 O O . LEU A 1 162 ? 17.497 2.730 -10.740 1.00 91.50 162 LEU A O 1
ATOM 1248 N N . HIS A 1 163 ? 15.399 3.014 -11.488 1.00 92.25 163 HIS A N 1
ATOM 1249 C CA . HIS A 1 163 ? 14.826 3.491 -10.233 1.00 92.25 163 HIS A CA 1
ATOM 1250 C C . HIS A 1 163 ? 13.941 2.395 -9.648 1.00 92.25 163 HIS A C 1
ATOM 1252 O O . HIS A 1 163 ? 13.143 1.805 -10.376 1.00 92.25 163 HIS A O 1
ATOM 1258 N N . SER A 1 164 ? 14.066 2.107 -8.353 1.00 93.06 164 SER A N 1
ATOM 1259 C CA . SER A 1 164 ? 13.285 1.049 -7.706 1.00 93.06 164 SER A CA 1
ATOM 1260 C C . SER A 1 164 ? 12.712 1.478 -6.366 1.00 93.06 164 SER A C 1
ATOM 1262 O O . SER A 1 164 ? 13.399 2.133 -5.584 1.00 93.06 164 SER A O 1
ATOM 1264 N N . LEU A 1 165 ? 11.495 1.026 -6.075 1.00 93.31 165 LEU A N 1
ATOM 1265 C CA . LEU A 1 165 ? 10.807 1.237 -4.803 1.00 93.31 165 LEU A CA 1
ATOM 1266 C C . LEU A 1 165 ? 10.132 -0.061 -4.360 1.00 93.31 165 LEU A C 1
ATOM 1268 O O . LEU A 1 165 ? 9.733 -0.876 -5.191 1.00 93.31 165 LEU A O 1
ATOM 1272 N N . GLU A 1 166 ? 9.992 -0.259 -3.053 1.00 94.75 166 GLU A N 1
ATOM 1273 C CA . GLU A 1 166 ? 9.366 -1.453 -2.492 1.00 94.75 166 GLU A CA 1
ATOM 1274 C C . GLU A 1 166 ? 8.350 -1.090 -1.404 1.00 94.75 166 GLU A C 1
ATOM 1276 O O . GLU A 1 166 ? 8.605 -0.253 -0.536 1.00 94.75 166 GLU A O 1
ATOM 1281 N N . THR A 1 167 ? 7.182 -1.728 -1.438 1.00 95.06 167 THR A N 1
ATOM 1282 C CA . THR A 1 167 ? 6.137 -1.518 -0.431 1.00 95.06 167 THR A CA 1
ATOM 1283 C C . THR A 1 167 ? 6.472 -2.206 0.894 1.00 95.06 167 THR A C 1
ATOM 1285 O O . THR A 1 167 ? 7.303 -3.116 0.980 1.00 95.06 167 THR A O 1
ATOM 1288 N N . LYS A 1 168 ? 5.729 -1.874 1.958 1.00 93.38 168 LYS A N 1
ATOM 1289 C CA . LYS A 1 168 ? 5.623 -2.782 3.114 1.00 93.38 168 LYS A CA 1
ATOM 1290 C C . LYS A 1 168 ? 4.980 -4.114 2.701 1.00 93.38 168 LYS A C 1
ATOM 1292 O O . LYS A 1 168 ? 4.360 -4.231 1.643 1.00 93.38 168 LYS A O 1
ATOM 1297 N N . ARG A 1 169 ? 5.130 -5.131 3.555 1.00 93.69 169 ARG A N 1
ATOM 1298 C CA . ARG A 1 169 ? 4.526 -6.450 3.332 1.00 93.69 169 ARG A CA 1
ATOM 1299 C C . ARG A 1 169 ? 3.004 -6.341 3.405 1.00 93.69 169 ARG A C 1
ATOM 1301 O O . ARG A 1 169 ? 2.482 -5.773 4.361 1.00 93.69 169 ARG A O 1
ATOM 1308 N N . ILE A 1 170 ? 2.325 -6.893 2.408 1.00 94.31 170 ILE A N 1
ATOM 1309 C CA . ILE A 1 170 ? 0.871 -6.853 2.282 1.00 94.31 170 ILE A CA 1
ATOM 1310 C C . ILE A 1 170 ? 0.243 -7.736 3.352 1.00 94.31 170 ILE A C 1
ATOM 1312 O O . ILE A 1 170 ? 0.651 -8.887 3.541 1.00 94.31 170 ILE A O 1
ATOM 1316 N N . VAL A 1 171 ? -0.775 -7.210 4.027 1.00 92.94 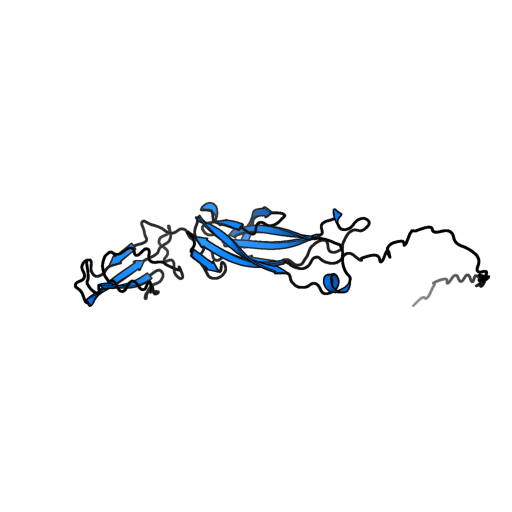171 VAL A N 1
ATOM 1317 C CA . VAL A 1 171 ? -1.535 -7.935 5.052 1.00 92.94 171 VAL A CA 1
ATOM 1318 C C . VAL A 1 171 ? -3.010 -7.992 4.683 1.00 92.94 171 VAL A C 1
ATOM 1320 O O . VAL A 1 171 ? -3.556 -7.061 4.097 1.00 92.94 171 VAL A O 1
ATOM 1323 N N . LYS A 1 172 ? -3.677 -9.084 5.058 1.00 92.69 172 LYS A N 1
ATOM 1324 C CA . LYS A 1 172 ? -5.131 -9.213 4.931 1.00 92.69 172 LYS A CA 1
ATOM 1325 C C . LYS A 1 172 ? -5.771 -9.012 6.295 1.00 92.69 172 LYS A C 1
ATOM 1327 O O . LYS A 1 172 ? -5.511 -9.791 7.212 1.00 92.69 172 LYS A O 1
ATOM 1332 N N . LEU A 1 173 ? -6.596 -7.974 6.416 1.00 89.62 173 LEU A N 1
ATOM 1333 C CA . LEU A 1 173 ? -7.358 -7.698 7.633 1.00 89.62 173 LEU A CA 1
ATOM 1334 C C . LEU A 1 173 ? -8.372 -8.818 7.889 1.00 89.62 173 LEU A C 1
ATOM 1336 O O . LEU A 1 173 ? -9.000 -9.319 6.955 1.00 89.62 173 LEU A O 1
ATOM 1340 N N . SER A 1 174 ? -8.565 -9.182 9.155 1.00 90.81 174 SER A N 1
ATOM 1341 C CA . SER A 1 174 ? -9.613 -10.112 9.568 1.00 90.81 174 SER A CA 1
ATOM 1342 C C . SER A 1 174 ? -10.770 -9.368 10.207 1.00 90.81 174 SER A C 1
ATOM 1344 O O . SER A 1 174 ? -10.604 -8.736 11.252 1.00 90.81 174 SER A O 1
ATOM 1346 N N . LYS A 1 175 ? -11.956 -9.480 9.606 1.00 85.69 175 LYS A N 1
ATOM 1347 C CA . LYS A 1 175 ? -13.188 -8.920 10.171 1.00 85.69 175 LYS A CA 1
ATOM 1348 C C . LYS A 1 175 ? -13.608 -9.638 11.456 1.00 85.69 175 LYS A C 1
ATOM 1350 O O . LYS A 1 175 ? -14.106 -8.987 12.363 1.00 85.69 175 LYS A O 1
ATOM 1355 N N . ASP A 1 176 ? -13.376 -10.945 11.533 1.00 88.12 176 ASP A N 1
ATOM 1356 C CA . ASP A 1 176 ? -13.842 -11.772 12.652 1.00 88.12 176 ASP A CA 1
ATOM 1357 C C . ASP A 1 176 ? -12.917 -11.683 13.873 1.00 88.12 176 ASP A C 1
ATOM 1359 O O . ASP A 1 176 ? -13.346 -11.901 15.004 1.00 88.12 176 ASP A O 1
ATOM 1363 N N . LEU A 1 177 ? -11.637 -11.364 13.652 1.00 88.88 177 LEU A N 1
ATOM 1364 C CA . LEU A 1 177 ? -10.630 -11.264 14.714 1.00 88.88 177 LEU A CA 1
ATOM 1365 C C . LEU A 1 177 ? -10.374 -9.822 15.159 1.00 88.88 177 LEU A C 1
ATOM 1367 O O . LEU A 1 177 ? -9.850 -9.608 16.257 1.00 88.88 177 LEU A O 1
ATOM 1371 N N . SER A 1 178 ? -10.710 -8.844 14.315 1.00 90.62 178 SER A N 1
ATOM 1372 C CA . SER A 1 178 ? -10.645 -7.429 14.673 1.00 90.62 178 SER A CA 1
ATOM 1373 C C . SER A 1 178 ? -11.890 -7.031 15.459 1.00 90.62 178 SER A C 1
ATOM 1375 O O . SER A 1 178 ? -13.001 -7.448 15.143 1.00 90.62 178 SER A O 1
ATOM 1377 N N . VAL A 1 179 ? -11.715 -6.211 16.491 1.00 92.25 179 VAL A N 1
ATOM 1378 C CA . VAL A 1 179 ? -12.787 -5.848 17.426 1.00 92.25 179 VAL A CA 1
ATOM 1379 C C . VAL A 1 179 ? -12.844 -4.338 17.575 1.00 92.25 179 VAL A C 1
ATOM 1381 O O . VAL A 1 179 ? -11.815 -3.691 17.742 1.00 92.25 179 VAL A O 1
ATOM 1384 N N . ILE A 1 180 ? -14.054 -3.783 17.562 1.00 91.56 180 ILE A N 1
ATOM 1385 C CA . ILE A 1 180 ? -14.321 -2.397 17.949 1.00 91.56 180 ILE A CA 1
ATOM 1386 C C . ILE A 1 180 ? -15.262 -2.438 19.148 1.00 91.56 180 ILE A C 1
ATOM 1388 O O . ILE A 1 180 ? -16.325 -3.052 19.087 1.00 91.56 180 ILE A O 1
ATOM 1392 N N . SER A 1 181 ? -14.867 -1.799 20.241 1.00 91.75 181 SER A N 1
ATOM 1393 C CA . SER A 1 181 ? -15.636 -1.754 21.485 1.00 91.75 181 SER A CA 1
ATOM 1394 C C . SER A 1 181 ? -15.555 -0.367 22.103 1.00 91.75 181 SER A C 1
ATOM 1396 O O . SER A 1 181 ? -14.484 0.232 22.095 1.00 91.75 181 SER A O 1
ATOM 1398 N N . ALA A 1 182 ? -16.648 0.118 22.678 1.00 91.56 182 ALA A N 1
ATOM 1399 C CA . ALA A 1 182 ? -16.661 1.348 23.461 1.00 91.56 182 ALA A CA 1
ATOM 1400 C C . ALA A 1 182 ? -16.849 1.018 24.944 1.00 91.56 182 ALA A C 1
ATOM 1402 O O . ALA A 1 182 ? -17.575 0.083 25.284 1.00 91.56 182 ALA A O 1
ATOM 1403 N N . ASP A 1 183 ? -16.212 1.789 25.820 1.00 94.31 183 ASP A N 1
ATOM 1404 C CA . ASP A 1 183 ? -16.430 1.706 27.269 1.00 94.31 183 ASP A CA 1
ATOM 1405 C C . ASP A 1 183 ? -17.849 2.141 27.681 1.00 94.31 183 ASP A C 1
ATOM 1407 O O . ASP A 1 183 ? -18.370 1.685 28.698 1.00 94.31 183 ASP A O 1
ATOM 1411 N N . LYS A 1 184 ? -18.488 2.990 26.868 1.00 92.62 184 LYS A N 1
ATOM 1412 C CA . LYS A 1 184 ? -19.857 3.475 27.039 1.00 92.62 184 LYS A CA 1
ATOM 1413 C C . LYS A 1 184 ? -20.631 3.396 25.728 1.00 92.62 184 LYS A C 1
ATOM 1415 O O . LYS A 1 184 ? -20.132 3.780 24.674 1.00 92.62 184 LYS A O 1
ATOM 1420 N N . SER A 1 185 ? -21.882 2.950 25.813 1.00 89.38 185 SER A N 1
ATOM 1421 C CA . SER A 1 185 ? -22.831 2.930 24.691 1.00 89.38 185 SER A CA 1
ATOM 1422 C C . SER A 1 185 ? -23.799 4.117 24.684 1.00 89.38 185 SER A C 1
ATOM 1424 O O . SER A 1 185 ? -24.451 4.362 23.673 1.00 89.38 185 SER A O 1
ATOM 1426 N N . LEU A 1 186 ? -23.891 4.856 25.795 1.00 89.06 186 LEU A N 1
ATOM 1427 C CA . LEU A 1 186 ? -24.734 6.037 25.958 1.00 89.06 186 LEU A CA 1
ATOM 1428 C C . LEU A 1 186 ? -23.898 7.169 26.557 1.00 89.06 186 LEU A C 1
ATOM 1430 O O . LEU A 1 186 ? -23.122 6.931 27.483 1.00 89.06 186 LEU A O 1
ATOM 1434 N N . LEU A 1 187 ? -24.071 8.380 26.029 1.00 88.75 187 LEU A N 1
ATOM 1435 C CA . LEU A 1 187 ? -23.413 9.587 26.517 1.00 88.75 187 LEU A CA 1
ATOM 1436 C C . LEU A 1 187 ? -24.451 10.672 26.785 1.00 88.75 187 LEU A C 1
ATOM 1438 O O . LEU A 1 187 ? -25.275 10.986 25.925 1.00 88.75 187 LEU A O 1
ATOM 1442 N N . MET A 1 188 ? -24.379 11.269 27.967 1.00 91.81 188 MET A N 1
ATOM 1443 C CA . MET A 1 188 ? -25.050 12.527 28.275 1.00 91.81 188 MET A CA 1
ATOM 1444 C C . MET A 1 188 ? -24.240 13.710 27.720 1.00 91.81 188 MET A C 1
ATOM 1446 O O . MET A 1 188 ? -23.038 13.571 27.473 1.00 91.81 188 MET A O 1
ATOM 1450 N N . PRO A 1 189 ? -24.856 14.889 27.507 1.00 91.56 189 PRO A N 1
ATOM 1451 C CA . PRO A 1 189 ? -24.120 16.073 27.073 1.00 91.56 189 PRO A CA 1
ATOM 1452 C C . PRO A 1 189 ? -22.939 16.381 28.007 1.00 91.56 189 PRO A C 1
ATOM 1454 O O . PRO A 1 189 ? -23.110 16.496 29.219 1.00 91.56 189 PRO A O 1
ATOM 1457 N N . GLY A 1 190 ? -21.744 16.511 27.433 1.00 89.75 190 GLY A N 1
ATOM 1458 C CA . GLY A 1 190 ? -20.477 16.706 28.139 1.00 89.75 190 GLY A CA 1
ATOM 1459 C C . GLY A 1 190 ? -19.712 15.415 28.454 1.00 89.75 190 GLY A C 1
ATOM 1460 O O . GLY A 1 190 ? -18.552 15.486 28.860 1.00 89.75 190 GLY A O 1
ATOM 1461 N N . GLU A 1 191 ? -20.303 14.235 28.253 1.00 92.56 191 GLU A N 1
ATOM 1462 C CA . GLU A 1 191 ? -19.620 12.964 28.489 1.00 92.56 191 GLU A CA 1
ATOM 1463 C C . GLU A 1 191 ? -18.798 12.500 27.286 1.00 92.56 191 GLU A C 1
ATOM 1465 O O . GLU A 1 191 ? -19.125 12.754 26.124 1.00 92.56 191 GLU A O 1
ATOM 1470 N N . SER A 1 192 ? -17.728 11.759 27.589 1.00 91.12 192 SER A N 1
ATOM 1471 C CA . SER A 1 192 ? -16.908 11.073 26.592 1.00 91.12 192 SER A CA 1
ATOM 1472 C C . SER A 1 192 ? -16.954 9.556 26.756 1.00 91.12 192 SER A C 1
ATOM 1474 O O . SER A 1 192 ? -17.048 9.055 27.884 1.00 91.12 192 SER A O 1
ATOM 1476 N N . ALA A 1 193 ? -16.849 8.864 25.623 1.00 91.38 193 ALA A N 1
ATOM 1477 C CA . ALA A 1 193 ? -16.569 7.440 25.498 1.00 91.38 193 ALA A CA 1
ATOM 1478 C C . ALA A 1 193 ? -15.170 7.241 24.904 1.00 91.38 193 ALA A C 1
ATOM 1480 O O . ALA A 1 193 ? -14.721 8.011 24.050 1.00 91.38 193 ALA A O 1
ATOM 1481 N N . VAL A 1 194 ? -14.506 6.177 25.331 1.00 91.88 194 VAL A N 1
ATOM 1482 C CA . VAL A 1 194 ? -13.267 5.672 24.756 1.00 91.88 194 VAL A CA 1
ATOM 1483 C C . VAL A 1 194 ? -13.599 4.449 23.908 1.00 91.88 194 VAL A C 1
ATOM 1485 O O . VAL A 1 194 ? -13.983 3.392 24.410 1.00 91.88 194 VAL A O 1
ATOM 1488 N N . VAL A 1 195 ? -13.433 4.596 22.599 1.00 91.50 195 VAL A N 1
ATOM 1489 C CA . VAL A 1 195 ? -13.545 3.514 21.626 1.00 91.50 195 VAL A CA 1
ATOM 1490 C C . VAL A 1 195 ? -12.178 2.865 21.476 1.00 91.50 195 VAL A C 1
ATOM 1492 O O . VAL A 1 195 ? -11.212 3.499 21.052 1.00 91.50 195 VAL A O 1
ATOM 1495 N N . LYS A 1 196 ? -12.103 1.584 21.814 1.00 94.19 196 LYS A N 1
ATOM 1496 C CA . LYS A 1 196 ? -10.954 0.720 21.578 1.00 94.19 196 LYS A CA 1
ATOM 1497 C C . LYS A 1 196 ? -11.168 -0.071 20.295 1.00 94.19 196 LYS A C 1
ATOM 1499 O O . LYS A 1 196 ? -12.198 -0.722 20.122 1.00 94.19 196 LYS A O 1
ATOM 1504 N N . ILE A 1 197 ? -10.171 -0.038 19.427 1.00 94.19 197 ILE A N 1
ATOM 1505 C CA . ILE A 1 197 ? -10.127 -0.756 18.159 1.00 94.19 197 ILE A CA 1
ATOM 1506 C C . ILE A 1 197 ? -8.921 -1.691 18.221 1.00 94.19 197 ILE A C 1
ATOM 1508 O O . ILE A 1 197 ? -7.806 -1.255 18.484 1.00 94.19 197 ILE A O 1
ATOM 1512 N N . ILE A 1 198 ? -9.134 -2.978 17.992 1.00 94.56 198 ILE A N 1
ATOM 1513 C CA . ILE A 1 198 ? -8.081 -3.988 17.903 1.00 94.56 198 ILE A CA 1
ATOM 1514 C C . ILE A 1 198 ? -8.092 -4.501 16.474 1.00 94.56 198 ILE A C 1
ATOM 1516 O O . ILE A 1 198 ? -9.089 -5.079 16.045 1.00 94.56 198 ILE A O 1
ATOM 1520 N N . VAL A 1 199 ? -6.997 -4.299 15.747 1.00 93.50 199 VAL A N 1
ATOM 1521 C CA . VAL A 1 199 ? -6.873 -4.731 14.354 1.00 93.50 199 VAL A CA 1
ATOM 1522 C C . VAL A 1 199 ? -5.945 -5.930 14.256 1.00 93.50 199 VAL A C 1
ATOM 1524 O O . VAL A 1 199 ? -4.807 -5.900 14.735 1.00 93.50 199 VAL A O 1
ATOM 1527 N N . LYS A 1 200 ? -6.437 -6.991 13.615 1.00 93.38 200 LYS A N 1
ATOM 1528 C CA . LYS A 1 200 ? -5.700 -8.237 13.415 1.00 93.38 200 LYS A CA 1
ATOM 1529 C C . LYS A 1 200 ? -5.769 -8.718 11.977 1.00 93.38 200 LYS A C 1
ATOM 1531 O O . LYS A 1 200 ? -6.732 -8.445 11.256 1.00 93.38 200 LYS A O 1
ATOM 1536 N N . ASP A 1 201 ? -4.750 -9.468 11.580 1.00 91.81 201 ASP A N 1
ATOM 1537 C CA . ASP A 1 201 ? -4.761 -10.210 10.326 1.00 91.81 201 ASP A CA 1
ATOM 1538 C C . ASP A 1 201 ? -5.581 -11.508 10.445 1.00 91.81 201 ASP A C 1
ATOM 1540 O O . ASP A 1 201 ? -6.055 -11.888 11.520 1.00 91.81 201 ASP A O 1
ATOM 1544 N N . ILE A 1 202 ? -5.746 -12.207 9.323 1.00 90.62 202 ILE A N 1
ATOM 1545 C CA . ILE A 1 202 ? -6.413 -13.521 9.247 1.00 90.62 202 ILE A CA 1
ATOM 1546 C C . ILE A 1 202 ? -5.741 -14.625 10.080 1.00 90.62 202 ILE A C 1
ATOM 1548 O O . ILE A 1 202 ? -6.373 -15.638 10.359 1.00 90.62 202 ILE A O 1
ATOM 1552 N N . ASN A 1 203 ? -4.495 -14.423 10.512 1.00 90.25 203 ASN A N 1
ATOM 1553 C CA . ASN A 1 203 ? -3.712 -15.356 11.319 1.00 90.25 203 ASN A CA 1
ATOM 1554 C C . ASN A 1 203 ? -3.669 -14.946 12.802 1.00 90.25 203 ASN A C 1
ATOM 1556 O O . ASN A 1 203 ? -2.851 -15.471 13.556 1.00 90.25 203 ASN A O 1
ATOM 1560 N N . ASN A 1 204 ? -4.540 -14.021 13.232 1.00 92.25 204 ASN A N 1
ATOM 1561 C CA . ASN A 1 204 ? -4.613 -13.497 14.600 1.00 92.25 204 ASN A CA 1
ATOM 1562 C C . ASN A 1 204 ? -3.364 -12.707 15.048 1.00 92.25 204 ASN A C 1
ATOM 1564 O O . ASN A 1 204 ? -3.178 -12.482 16.246 1.00 92.25 204 ASN A O 1
ATOM 1568 N N . ASN A 1 205 ? -2.534 -12.233 14.114 1.00 92.50 205 ASN A N 1
ATOM 1569 C CA . ASN A 1 205 ? -1.432 -11.325 14.420 1.00 92.50 205 ASN A CA 1
ATOM 1570 C C . ASN A 1 205 ? -1.948 -9.883 14.520 1.00 92.50 205 ASN A C 1
ATOM 1572 O O . ASN A 1 205 ? -2.732 -9.457 13.667 1.00 92.50 205 ASN A O 1
ATOM 1576 N N . PRO A 1 206 ? -1.505 -9.100 15.517 1.00 92.12 206 PRO A N 1
ATOM 1577 C CA . PRO A 1 206 ? -1.845 -7.685 15.600 1.00 92.12 206 PRO A CA 1
ATOM 1578 C C . PRO A 1 206 ? -1.216 -6.892 14.446 1.00 92.12 206 PRO A C 1
ATOM 1580 O O . PRO A 1 206 ? -0.053 -7.109 14.101 1.00 92.12 206 PRO A O 1
ATOM 1583 N N . ILE A 1 207 ? -1.963 -5.938 13.884 1.00 89.88 207 ILE A N 1
ATOM 1584 C CA . ILE A 1 207 ? -1.479 -5.056 12.813 1.00 89.88 207 ILE A CA 1
ATOM 1585 C C . ILE A 1 207 ? -1.371 -3.627 13.340 1.00 89.88 207 ILE A C 1
ATOM 1587 O O . ILE A 1 207 ? -2.379 -2.976 13.600 1.00 89.88 207 ILE A O 1
ATOM 1591 N N . SER A 1 208 ? -0.140 -3.134 13.460 1.00 85.56 208 SER A N 1
ATOM 1592 C CA . SER A 1 208 ? 0.165 -1.760 13.879 1.00 85.56 208 SER A CA 1
ATOM 1593 C C . SER A 1 208 ? 0.418 -0.838 12.679 1.00 85.56 208 SER A C 1
ATOM 1595 O O . SER A 1 208 ? 0.596 -1.304 11.559 1.00 85.56 208 SER A O 1
ATOM 1597 N N . ASN A 1 209 ? 0.502 0.477 12.915 1.00 77.88 209 ASN A N 1
ATOM 1598 C CA . ASN A 1 209 ? 0.828 1.509 11.912 1.00 77.88 209 ASN A CA 1
ATOM 1599 C C . ASN A 1 209 ? -0.148 1.631 10.726 1.00 77.88 209 ASN A C 1
ATOM 1601 O O . ASN A 1 209 ? 0.186 2.208 9.695 1.00 77.88 209 ASN A O 1
ATOM 1605 N N . LEU A 1 210 ? -1.370 1.124 10.870 1.00 80.31 210 LEU A N 1
ATOM 1606 C CA . LEU A 1 210 ? -2.485 1.481 10.002 1.00 80.31 210 LEU A CA 1
ATOM 1607 C C . LEU A 1 210 ? -2.917 2.931 10.227 1.00 80.31 210 LEU A C 1
ATOM 1609 O O . LEU A 1 210 ? -3.023 3.390 11.365 1.00 80.31 210 LEU A O 1
ATOM 1613 N N . ASN A 1 211 ? -3.228 3.613 9.128 1.00 76.62 211 ASN A N 1
ATOM 1614 C CA . ASN A 1 211 ? -3.931 4.887 9.149 1.00 76.62 211 ASN A CA 1
ATOM 1615 C C . ASN A 1 211 ? -5.438 4.614 9.150 1.00 76.62 211 ASN A C 1
ATOM 1617 O O . ASN A 1 211 ? -6.033 4.357 8.104 1.00 76.62 211 ASN A O 1
ATOM 1621 N N . LEU A 1 212 ? -6.029 4.589 10.343 1.00 80.12 212 LEU A N 1
ATOM 1622 C CA . LEU A 1 212 ? -7.463 4.389 10.510 1.00 80.12 212 LEU A CA 1
ATOM 1623 C C . LEU A 1 212 ? -8.201 5.713 10.326 1.00 80.12 212 LEU A C 1
ATOM 1625 O O . LEU A 1 212 ? -7.757 6.757 10.797 1.00 80.12 212 LEU A O 1
ATOM 1629 N N . GLN A 1 213 ? -9.362 5.647 9.684 1.00 76.31 213 GLN A N 1
ATOM 1630 C CA . GLN A 1 213 ? -10.244 6.793 9.514 1.00 76.31 213 GLN A CA 1
ATOM 1631 C C . GLN A 1 213 ? -11.597 6.562 10.171 1.00 76.31 213 GLN A C 1
ATOM 1633 O O . GLN A 1 213 ? -12.068 5.434 10.314 1.00 76.31 213 GLN A O 1
ATOM 1638 N N . CYS A 1 214 ? -12.238 7.666 10.533 1.00 77.06 214 CYS A N 1
ATOM 1639 C CA . CYS A 1 214 ? -13.552 7.681 11.144 1.00 77.06 214 CYS A CA 1
ATOM 1640 C C . CYS A 1 214 ? -14.596 7.996 10.079 1.00 77.06 214 CYS A C 1
ATOM 1642 O O . CYS A 1 214 ? -14.633 9.103 9.551 1.00 77.06 214 CYS A O 1
ATOM 1644 N N . GLY A 1 215 ? -15.492 7.051 9.811 1.00 71.12 215 GLY A N 1
ATOM 1645 C CA . GLY A 1 215 ? -16.709 7.293 9.032 1.00 71.12 215 GLY A CA 1
ATOM 1646 C C . GLY A 1 215 ? -17.833 7.838 9.913 1.00 71.12 215 GLY A C 1
ATOM 1647 O O . GLY A 1 215 ? -18.884 7.212 10.024 1.00 71.12 215 GLY A O 1
ATOM 1648 N N . HIS A 1 216 ? -17.590 8.933 10.636 1.00 70.38 216 HIS A N 1
ATOM 1649 C CA . HIS A 1 216 ? -18.584 9.516 11.540 1.00 70.38 216 HIS A CA 1
ATOM 1650 C C . HIS A 1 216 ? -19.613 10.325 10.739 1.00 70.38 216 HIS A C 1
ATOM 1652 O O . HIS A 1 216 ? -19.274 11.358 10.173 1.00 70.38 216 HIS A O 1
ATOM 1658 N N . PHE A 1 217 ? -20.877 9.896 10.759 1.00 69.94 217 PHE A N 1
ATOM 1659 C CA . PHE A 1 217 ? -22.021 10.673 10.256 1.00 69.94 217 PHE A CA 1
ATOM 1660 C C . PHE A 1 217 ? -23.056 10.935 11.367 1.00 69.94 217 PHE A C 1
ATOM 1662 O O . PHE A 1 217 ? -24.204 10.503 11.248 1.00 69.94 217 PHE A O 1
ATOM 1669 N N . PRO A 1 218 ? -22.666 11.546 12.502 1.00 71.06 218 PRO A N 1
ATOM 1670 C CA . PRO A 1 218 ? -23.574 11.708 13.623 1.00 71.06 218 PRO A CA 1
ATOM 1671 C C . PRO A 1 218 ? -24.611 12.806 13.358 1.00 71.06 218 PRO A C 1
ATOM 1673 O O . PRO A 1 218 ? -24.323 13.817 12.719 1.00 71.06 218 PRO A O 1
ATOM 1676 N N . VAL A 1 219 ? -25.807 12.616 13.913 1.00 68.75 219 VAL A N 1
ATOM 1677 C CA . VAL A 1 219 ? -26.812 13.673 14.098 1.00 68.75 219 VAL A CA 1
ATOM 1678 C C . VAL A 1 219 ? -26.590 14.281 15.496 1.00 68.75 219 VAL A C 1
ATOM 1680 O O . VAL A 1 219 ? -26.236 13.552 16.427 1.00 68.75 219 VAL A O 1
ATOM 1683 N N . GLY A 1 220 ? -26.712 15.604 15.641 1.00 70.38 220 GLY A N 1
ATOM 1684 C CA . GLY A 1 220 ? -26.402 16.344 16.877 1.00 70.38 220 GLY A CA 1
ATOM 1685 C C . GLY A 1 220 ? -24.985 16.946 16.923 1.00 70.38 220 GLY A C 1
ATOM 1686 O O . GLY A 1 220 ? -24.230 16.881 15.952 1.00 70.38 220 GLY A O 1
ATOM 1687 N N . ASN A 1 221 ? -24.603 17.566 18.050 1.00 80.38 221 ASN A N 1
ATOM 1688 C CA . ASN A 1 221 ? -23.286 18.194 1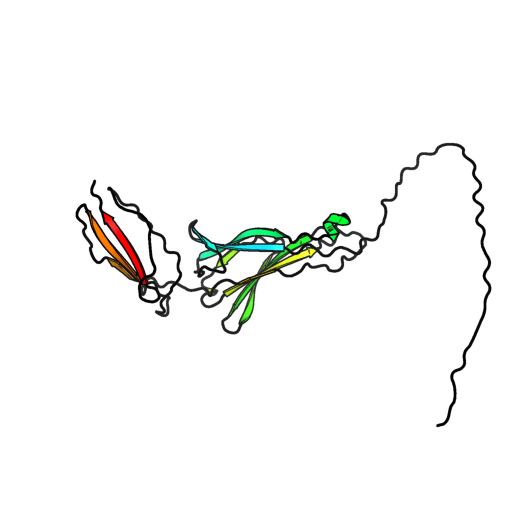8.222 1.00 80.38 221 ASN A CA 1
ATOM 1689 C C . ASN A 1 221 ? -22.310 17.235 18.920 1.00 80.38 221 ASN A C 1
ATOM 1691 O O . ASN A 1 221 ? -22.460 16.894 20.095 1.00 80.38 221 ASN A O 1
ATOM 1695 N N . TRP A 1 222 ? -21.269 16.835 18.196 1.00 82.19 222 TRP A N 1
ATOM 1696 C CA . TRP A 1 222 ? -20.249 15.900 18.658 1.00 82.19 222 TRP A CA 1
ATOM 1697 C C . TRP A 1 222 ? -18.868 16.518 18.483 1.00 82.19 222 TRP A C 1
ATOM 1699 O O . TRP A 1 222 ? -18.599 17.189 17.486 1.00 82.19 222 TRP A O 1
ATOM 1709 N N . ASN A 1 223 ? -17.953 16.250 19.414 1.00 73.56 223 ASN A N 1
ATOM 1710 C CA . ASN A 1 223 ? -16.535 16.459 19.151 1.00 73.56 223 ASN A CA 1
ATOM 1711 C C . ASN A 1 223 ? -16.050 15.327 18.237 1.00 73.56 223 ASN A C 1
ATOM 1713 O O . ASN A 1 223 ? -15.508 14.324 18.693 1.00 73.56 223 ASN A O 1
ATOM 1717 N N . SER A 1 224 ? -16.305 15.475 16.940 1.00 62.25 224 SER A N 1
ATOM 1718 C CA . SER A 1 224 ? -16.025 14.472 15.911 1.00 62.25 224 SER A CA 1
ATOM 1719 C C . SER A 1 224 ? -14.598 14.554 15.365 1.00 62.25 224 SER A C 1
ATOM 1721 O O . SER A 1 224 ? -14.344 14.118 14.240 1.00 62.25 224 SER A O 1
ATOM 1723 N N . ARG A 1 225 ? -13.644 15.139 16.110 1.00 70.62 225 ARG A N 1
ATOM 1724 C CA . ARG A 1 225 ? -12.237 15.095 15.696 1.00 70.62 225 ARG A CA 1
ATOM 1725 C C . ARG A 1 225 ? -11.823 13.628 15.609 1.00 70.62 225 ARG A C 1
ATOM 1727 O O . ARG A 1 225 ? -11.793 12.921 16.613 1.00 70.62 225 ARG A O 1
ATOM 1734 N N . CYS A 1 226 ? -11.528 13.173 14.395 1.00 75.00 226 CYS A N 1
ATOM 1735 C CA . CYS A 1 226 ? -11.036 11.828 14.136 1.00 75.00 226 CYS A CA 1
ATOM 1736 C C . CYS A 1 226 ? -9.569 11.709 14.579 1.00 75.00 226 CYS A C 1
ATOM 1738 O O . CYS A 1 226 ? -8.658 11.646 13.762 1.00 75.00 226 CYS A O 1
ATOM 1740 N N . ASP A 1 227 ? -9.343 11.757 15.890 1.00 81.81 227 ASP A N 1
ATOM 1741 C CA . ASP A 1 227 ? -8.025 11.656 16.515 1.00 81.81 227 ASP A CA 1
ATOM 1742 C C . ASP A 1 227 ? -7.823 10.223 17.029 1.00 81.81 227 ASP A C 1
ATOM 1744 O O . ASP A 1 227 ? -7.848 9.961 18.234 1.00 81.81 227 ASP A O 1
ATOM 1748 N N . ILE A 1 228 ? -7.730 9.270 16.092 1.00 88.88 228 ILE A N 1
ATOM 1749 C CA . ILE A 1 228 ? -7.417 7.873 16.409 1.00 88.88 228 ILE A CA 1
ATOM 1750 C C . ILE A 1 228 ? -5.923 7.782 16.720 1.00 88.88 228 ILE A C 1
ATOM 1752 O O . ILE A 1 228 ? -5.079 8.056 15.868 1.00 88.88 228 ILE A O 1
ATOM 1756 N N . LYS A 1 229 ? -5.592 7.355 17.936 1.00 90.44 229 LYS A N 1
ATOM 1757 C CA . LYS A 1 229 ? -4.213 7.188 18.407 1.00 90.44 229 LYS A CA 1
ATOM 1758 C C . LYS A 1 229 ? -3.871 5.721 18.546 1.00 90.44 229 LYS A C 1
ATOM 1760 O O . LYS A 1 229 ? -4.742 4.894 18.793 1.00 90.44 229 LYS A O 1
ATOM 1765 N N . THR A 1 230 ? -2.590 5.398 18.442 1.00 90.94 230 THR A N 1
ATOM 1766 C CA . THR A 1 230 ? -2.090 4.077 18.827 1.00 90.94 230 THR A CA 1
ATOM 1767 C C . THR A 1 230 ? -2.304 3.856 20.325 1.00 90.94 230 THR A C 1
ATOM 1769 O O . THR A 1 230 ? -2.028 4.746 21.132 1.00 90.94 230 THR A O 1
ATOM 1772 N N . GLY A 1 231 ? -2.800 2.678 20.689 1.00 90.69 231 GLY A N 1
ATOM 1773 C CA . GLY A 1 231 ? -2.950 2.234 22.069 1.00 90.69 231 GLY A CA 1
ATOM 1774 C C . GLY A 1 231 ? -1.640 1.725 22.675 1.00 90.69 231 GLY A C 1
ATOM 1775 O O . GLY A 1 231 ? -0.560 1.888 22.109 1.00 90.69 231 GLY A O 1
ATOM 1776 N N . GLY A 1 232 ? -1.747 1.104 23.852 1.00 91.31 232 GLY A N 1
ATOM 1777 C CA . GLY A 1 232 ? -0.591 0.561 24.575 1.00 91.31 232 GLY A CA 1
ATOM 1778 C C . GLY A 1 232 ? -0.102 -0.790 24.046 1.00 91.31 232 GLY A C 1
ATOM 1779 O O . GLY A 1 232 ? 1.053 -1.143 24.269 1.00 91.31 232 GLY A O 1
ATOM 1780 N N . ASN A 1 233 ? -0.958 -1.541 23.344 1.00 92.50 233 ASN A N 1
ATOM 1781 C CA . ASN A 1 233 ? -0.630 -2.858 22.799 1.00 92.50 233 ASN A CA 1
ATOM 1782 C C . ASN A 1 233 ? -0.490 -2.835 21.265 1.00 92.50 233 ASN A C 1
ATOM 1784 O O . ASN A 1 233 ? -1.133 -2.020 20.598 1.00 92.50 233 ASN A O 1
ATOM 1788 N N . PRO A 1 234 ? 0.296 -3.753 20.667 1.00 91.50 234 PRO A N 1
ATOM 1789 C CA . PRO A 1 234 ? 0.351 -3.909 19.216 1.00 91.50 234 PRO A CA 1
ATOM 1790 C C . PRO A 1 234 ? -1.039 -4.129 18.608 1.00 91.50 234 PRO A C 1
ATOM 1792 O O . PRO A 1 234 ? -1.826 -4.929 19.115 1.00 91.50 234 PRO A O 1
ATOM 1795 N N . GLY A 1 235 ? -1.329 -3.428 17.510 1.00 90.50 235 GLY A N 1
ATOM 1796 C CA . GLY A 1 235 ? -2.626 -3.460 16.832 1.00 90.50 235 GLY A CA 1
ATOM 1797 C C . GLY A 1 235 ? -3.792 -2.827 17.592 1.00 90.50 235 GLY A C 1
ATOM 1798 O O . GLY A 1 235 ? -4.920 -2.882 17.106 1.00 90.50 235 GLY A O 1
ATOM 1799 N N . GLU A 1 236 ? -3.554 -2.225 18.760 1.00 94.56 236 GLU A N 1
ATOM 1800 C CA . GLU A 1 236 ? -4.560 -1.461 19.495 1.00 94.56 236 GLU A CA 1
ATOM 1801 C C . GLU A 1 236 ? -4.557 0.004 19.047 1.00 94.56 236 GLU A C 1
ATOM 1803 O O . GLU A 1 236 ? -3.510 0.640 18.923 1.00 94.56 236 GLU A O 1
ATOM 1808 N N . TYR A 1 237 ? -5.752 0.552 18.868 1.00 93.69 237 TYR A N 1
ATOM 1809 C CA . TYR A 1 237 ? -6.009 1.951 18.573 1.00 93.69 237 TYR A CA 1
ATOM 1810 C C . TYR A 1 237 ? -7.132 2.468 19.464 1.00 93.69 237 TYR A C 1
ATOM 1812 O O . TYR A 1 237 ? -8.020 1.720 19.877 1.00 93.69 237 TYR A O 1
ATOM 1820 N N . ILE A 1 238 ? -7.082 3.756 19.778 1.00 93.12 238 ILE A N 1
ATOM 1821 C CA . ILE A 1 238 ? -7.979 4.404 20.723 1.00 93.12 238 ILE A CA 1
ATOM 1822 C C . ILE A 1 238 ? -8.519 5.681 20.093 1.00 93.12 238 ILE A C 1
ATOM 1824 O O . ILE A 1 238 ? -7.757 6.506 19.594 1.00 93.12 238 ILE A O 1
ATOM 1828 N N . GLN A 1 239 ? -9.833 5.858 20.167 1.00 91.06 239 GLN A N 1
ATOM 1829 C CA . GLN A 1 239 ? -10.511 7.098 19.828 1.00 91.06 239 GLN A CA 1
ATOM 1830 C C . GLN A 1 239 ? -11.336 7.573 21.019 1.00 91.06 239 GLN A C 1
ATOM 1832 O O . GLN A 1 239 ? -12.122 6.811 21.574 1.00 91.06 239 GLN A O 1
ATOM 1837 N N . THR A 1 240 ? -11.217 8.849 21.370 1.00 89.81 240 THR A N 1
ATOM 1838 C CA . THR A 1 240 ? -12.127 9.480 22.331 1.00 89.81 240 THR A CA 1
ATOM 1839 C C . THR A 1 240 ? -13.230 10.204 21.574 1.00 89.81 240 THR A C 1
ATOM 1841 O O . THR A 1 240 ? -12.948 11.031 20.710 1.00 89.81 240 THR A O 1
ATOM 1844 N N . VAL A 1 241 ? -14.483 9.908 21.907 1.00 88.44 241 VAL A N 1
ATOM 1845 C CA . VAL A 1 241 ? -15.669 10.548 21.330 1.00 88.44 241 VAL A CA 1
ATOM 1846 C C . VAL A 1 241 ? -16.399 11.287 22.439 1.00 88.44 241 VAL A C 1
ATOM 1848 O O . VAL A 1 241 ? -16.722 10.684 23.457 1.00 88.44 241 VAL A O 1
ATOM 1851 N N . THR A 1 242 ? -16.677 12.576 22.245 1.00 88.75 242 THR A N 1
ATOM 1852 C CA . THR A 1 242 ? -17.418 13.401 23.213 1.00 88.75 242 THR A CA 1
ATOM 1853 C C . THR A 1 242 ? -18.729 13.868 22.600 1.00 88.75 242 THR A C 1
ATOM 1855 O O . THR A 1 242 ? -18.735 14.409 21.490 1.00 88.75 242 THR A O 1
ATOM 1858 N N . TYR A 1 243 ? -19.829 13.693 23.326 1.00 89.19 243 TYR A N 1
ATOM 1859 C CA . TYR A 1 243 ? -21.126 14.240 22.942 1.00 89.19 243 TYR A CA 1
ATOM 1860 C C . TYR A 1 243 ? -21.311 15.619 23.580 1.00 89.19 243 TYR A C 1
ATOM 1862 O O . TYR A 1 243 ? -21.266 15.751 24.800 1.00 89.19 243 TYR A O 1
ATOM 1870 N N . ASN A 1 244 ? -21.530 16.656 22.771 1.00 87.69 244 ASN A N 1
ATOM 1871 C CA . ASN A 1 244 ? -21.662 18.037 23.247 1.00 87.69 244 ASN A CA 1
ATOM 1872 C C . ASN A 1 244 ? -23.131 18.461 23.453 1.00 87.69 244 ASN A C 1
ATOM 1874 O O . ASN A 1 244 ? -23.382 19.592 23.864 1.00 87.69 244 ASN A O 1
ATOM 1878 N N . GLY A 1 245 ? -24.099 17.579 23.176 1.00 80.44 245 GLY A N 1
ATOM 1879 C CA . GLY A 1 245 ? -25.534 17.883 23.211 1.00 80.44 245 GLY A CA 1
ATOM 1880 C C . GLY A 1 245 ? -26.132 18.178 21.830 1.00 80.44 245 GLY A C 1
ATOM 1881 O O . GLY A 1 245 ? -25.473 18.035 20.807 1.00 80.44 245 GLY A O 1
ATOM 1882 N N . GLY A 1 246 ? -27.388 18.624 21.797 1.00 71.69 246 GLY A N 1
ATOM 1883 C CA . GLY A 1 246 ? -28.110 18.933 20.553 1.00 71.69 246 GLY A CA 1
ATOM 1884 C C . GLY A 1 246 ? -28.756 17.708 19.892 1.00 71.69 246 GLY A C 1
ATOM 1885 O O . GLY A 1 246 ? -28.267 16.594 20.024 1.00 71.69 246 GLY A O 1
ATOM 1886 N N . SER A 1 247 ? -29.888 17.926 19.221 1.00 61.16 247 SER A N 1
ATOM 1887 C CA . SER A 1 247 ? -30.695 16.895 18.546 1.00 61.16 247 SER A CA 1
ATOM 1888 C C . SER A 1 247 ? -30.257 16.649 17.112 1.00 61.16 247 SER A C 1
ATOM 1890 O O . SER A 1 247 ? -30.117 17.667 16.393 1.00 61.16 247 SER A O 1
#

Secondary structure (DSSP, 8-state):
--------------------------------------------PPPPPEEEEEEEEETTEEEETTTS---TT-EEEEEEEEE---HHHHHHT----EEEEEEEEEE-TT--EEEEEEESS---EEE--GGGTTSEEEEEEEEEE-GGGSTTS--SSSB-PPEEEEPPPP-PBPTTT-EEEES-S---TT-EEEEEEE-BBTTS-B--S---------SSEEE-----EE-SSTTEEEEEEEEEE--

InterPro domains:
  IPR013783 Immunoglobulin-like fold [G3DSA:2.60.40.10] (173-247)
  IPR032262 Zinc-regulated secreted antivirulence protein, C-terminal [PF16583] (132-246)

pLDDT: mean 77.71, std 21.06, range [29.59, 97.69]

Foldseek 3Di:
DDDDDDDDDDDDDDDDDDDDDDDDDDDDDDDDDDPPDPPPPCLADADWWKDWWKWWDDPNDIDGQAQAAAEAFIKIFTPDIDTDDDPCCVPVVHQWDWAKKKWKWWQAPVRDTDTDDIDTNDPRIDGHHPVSARTKIKMKMKIAIDVVSPPPDDHPPRIHDIDMDIGPHYFYKDPVLKDWDWPDPDDDAFDKIKIKTAIAGPVNHAAPSHDDFDPDPDDADKPPPRPWAADPDRRIIIDMIHHNDGD

Radius of gyration: 33.82 Å; chains: 1; bounding box: 102×53×89 Å

Sequence (247 aa):
MSKHNLIIYSLLLAAVPISVSADSSTTSAATVGMFSPPTAPSVGHRPSSPLSDYELELNGVYGYAESYIPIPGMLLKSRMVGRVSDPDTEKYQANETATTVCTYYRVEKDDSQHELLREKPCKYEIVISEDNVGSKIRIEHYNETDMVSAPGYTPVPMVSELHSLETKRIVKLSKDLSVISADKSLLMPGESAVVKIIVKDINNNPISNLNLQCGHFPVGNWNSRCDIKTGGNPGEYIQTVTYNGGS

Organism: NCBI:txid224729